Protein AF-A0A4S8WF15-F1 (afdb_monomer)

Sequence (220 aa):
MFQIIRAIWPGFLDIPNRLPESAGITSDELIAHFVFFCVQFPILLTPPYTLKYFFAFKTLIVPVVSVATVVVMVRKAGGVGDIWNQEYTTSGSARSWIILNNFSSQCGGWATMATNIPDFTRYMHSSRGVYWQALFLPVINLLMSMFGVISTSCAKVVYGEYIWSPLELAAQWDGPGGRCGAFFVGFCWVVAQIGTNLSASVISCSNDLISLFPKHINMR

Secondary structure (DSSP, 8-state):
-HHHHHHH-GGGGGPPP-S-GGGSS-HHHHHHHHHHHHHHHHHHTS-TTTHHHHHHHHHHHHHHHHHHHHHHHHHHHTSS-GGGGPPPS--THHHHHHHHHHHHHHHHHHHHHHHHHHHHHTT-S-TTHHHHHHHHHHHHHHHHHHHHHHHHHHHHHHHSS----HHHHHHT--HHHHHHHHHHHHHHHHHHHHHHHIIIIIHHHHHHHHHH-TTT----

Organism: Aureobasidium pullulans (NCBI:txid5580)

Foldseek 3Di:
DLLQCCLVPVCLVVDDFPDDVVVVDGPSRVVVVVVLCVVLVVVLVDDPVVCVVLVVVLVPLQVVLLVVLLVVLCVLLVHLACLVVDDDPDDDPVVVVVVVVVVVVVCVVCVLVVVCVVLVVVPDPDPVVVVVCVPVVVVVVVSSVSSQSSNQRSCCSRPVHRDNDSLVVLVPQDDPVSSVSSNSSVVSVSSVVSSCCSNRPSSSVLVVCCVVCVPPGDSD

Nearest PDB structures (foldseek):
  4ry2-assembly1_B  TM=2.096E-01  e=9.321E+00  Acetivibrio thermocellus ATCC 27405

InterPro domains:
  IPR001248 Purine-cytosine permease [PF02133] (4-220)
  IPR045225 Uracil/uridine/allantoin permease [PTHR30618] (2-220)

Solvent-accessible surface area (backbone atoms only — not comparable to full-atom values): 12320 Å² total; per-residue (Å²): 70,52,49,32,49,38,45,77,38,63,72,55,74,71,57,77,65,83,56,58,81,90,67,79,56,49,46,54,56,52,50,24,49,50,53,43,47,64,62,43,48,68,60,66,66,47,62,77,83,67,43,59,60,56,53,52,50,39,66,52,48,46,58,54,51,48,52,53,51,32,54,53,32,29,64,69,41,75,38,67,46,62,66,88,73,60,76,82,90,63,67,72,70,62,37,56,50,50,53,51,52,53,51,50,50,55,52,58,74,45,44,65,58,63,73,49,45,63,74,56,57,74,74,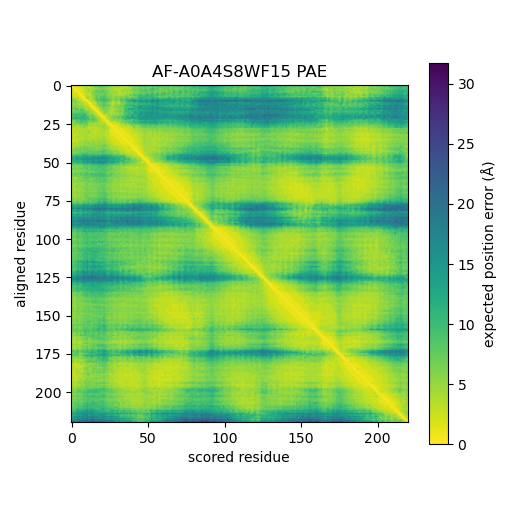51,95,52,81,70,57,57,60,54,49,69,57,48,51,59,53,52,51,50,54,54,50,51,43,49,54,41,34,19,29,8,30,29,69,66,70,73,43,81,48,80,49,71,68,61,54,34,68,71,36,72,61,77,68,23,31,53,50,18,26,54,53,27,48,43,50,42,50,46,48,51,52,47,46,45,65,68,47,47,54,52,51,44,54,52,45,33,73,74,37,62,92,83,39,67,93,107

pLDDT: mean 82.93, std 5.42, range [59.0, 92.38]

Radius of gyration: 20.45 Å; Cα contacts (8 Å, |Δi|>4): 162; chains: 1; bounding box: 52×49×52 Å

Mean predicted aligned error: 7.54 Å

Structure (mmCIF, N/CA/C/O backbone):
data_AF-A0A4S8WF15-F1
#
_entry.id   AF-A0A4S8WF15-F1
#
loop_
_atom_site.group_PDB
_atom_site.id
_atom_site.type_symbol
_atom_site.label_atom_id
_atom_site.label_alt_id
_atom_site.label_comp_id
_atom_site.label_asym_id
_atom_site.label_entity_id
_atom_site.label_seq_id
_atom_site.pdbx_PDB_ins_code
_atom_site.Cartn_x
_atom_site.Cartn_y
_atom_site.Cartn_z
_atom_site.occupancy
_atom_site.B_iso_or_equiv
_atom_site.auth_seq_id
_atom_site.auth_comp_id
_atom_site.auth_asym_id
_atom_site.auth_atom_id
_atom_site.pdbx_PDB_model_num
ATOM 1 N N . MET A 1 1 ? -6.416 -8.938 -4.936 1.00 78.50 1 MET A N 1
ATOM 2 C CA . MET A 1 1 ? -7.249 -9.838 -5.767 1.00 78.50 1 MET A CA 1
ATOM 3 C C . MET A 1 1 ? -8.313 -10.568 -4.964 1.00 78.50 1 MET A C 1
ATOM 5 O O . MET A 1 1 ? -9.404 -10.722 -5.484 1.00 78.50 1 MET A O 1
ATOM 9 N N . PHE A 1 2 ? -8.050 -10.951 -3.711 1.00 78.25 2 PHE A N 1
ATOM 10 C CA . PHE A 1 2 ? -9.001 -11.691 -2.873 1.00 78.25 2 PHE A CA 1
ATOM 11 C C . PHE A 1 2 ? -10.424 -11.098 -2.854 1.00 78.25 2 PHE A C 1
ATOM 13 O O . PHE A 1 2 ? -11.370 -11.759 -3.267 1.00 78.25 2 PHE A O 1
ATOM 20 N N . GLN A 1 3 ? -10.569 -9.811 -2.508 1.00 79.31 3 GLN A N 1
ATOM 21 C CA . GLN A 1 3 ? -11.886 -9.150 -2.476 1.00 79.31 3 GLN A CA 1
ATOM 22 C C . GLN A 1 3 ? -12.570 -9.065 -3.851 1.00 79.31 3 GLN A C 1
ATOM 24 O O . GLN A 1 3 ? -13.791 -9.113 -3.937 1.00 79.31 3 GLN A O 1
ATOM 29 N N . ILE A 1 4 ? -11.798 -8.992 -4.939 1.00 79.69 4 ILE A N 1
ATOM 30 C CA . ILE A 1 4 ? -12.333 -8.996 -6.310 1.00 79.69 4 ILE A CA 1
ATOM 31 C C . ILE A 1 4 ? -12.911 -10.372 -6.638 1.00 79.69 4 ILE A C 1
ATOM 33 O O . ILE A 1 4 ? -14.033 -10.473 -7.130 1.00 79.69 4 ILE A O 1
ATOM 37 N N . ILE A 1 5 ? -12.149 -11.426 -6.339 1.00 77.75 5 ILE A N 1
ATOM 38 C CA . ILE A 1 5 ? -12.542 -12.808 -6.610 1.00 77.75 5 ILE A CA 1
ATOM 39 C C . ILE A 1 5 ? -13.762 -13.169 -5.763 1.00 77.75 5 ILE A C 1
ATOM 41 O O . ILE A 1 5 ? -14.732 -13.668 -6.318 1.00 77.75 5 ILE A O 1
ATOM 45 N N . ARG A 1 6 ? -13.781 -12.807 -4.474 1.00 79.75 6 ARG A N 1
ATOM 46 C CA . ARG A 1 6 ? -14.961 -12.951 -3.606 1.00 79.75 6 ARG A CA 1
ATOM 47 C C . ARG A 1 6 ? -16.178 -12.198 -4.151 1.00 79.75 6 ARG A C 1
ATOM 49 O O . ARG A 1 6 ? -17.291 -12.719 -4.127 1.00 79.75 6 ARG A O 1
ATOM 56 N N . ALA A 1 7 ? -15.995 -10.962 -4.618 1.00 75.06 7 ALA A N 1
ATOM 57 C CA . ALA A 1 7 ? -17.105 -10.151 -5.112 1.00 75.06 7 ALA A CA 1
ATOM 58 C C . ALA A 1 7 ? -17.736 -10.742 -6.385 1.00 75.06 7 ALA A C 1
ATOM 60 O O . ALA A 1 7 ? -18.966 -10.738 -6.506 1.00 75.06 7 ALA A O 1
ATOM 61 N N . ILE A 1 8 ? -16.918 -11.280 -7.298 1.00 77.50 8 ILE A N 1
ATOM 62 C CA . ILE A 1 8 ? -17.369 -11.948 -8.529 1.00 77.50 8 ILE A CA 1
ATOM 63 C C . ILE A 1 8 ? -17.940 -13.338 -8.216 1.00 77.50 8 ILE A C 1
ATOM 65 O O . ILE A 1 8 ? -19.040 -13.663 -8.660 1.00 77.50 8 ILE A O 1
ATOM 69 N N . TRP A 1 9 ? -17.219 -14.135 -7.427 1.00 77.69 9 TRP A N 1
ATOM 70 C CA . TRP A 1 9 ? -17.528 -15.527 -7.114 1.00 77.69 9 TRP A CA 1
ATOM 71 C C . TRP A 1 9 ? -17.584 -15.745 -5.590 1.00 77.69 9 TRP A C 1
ATOM 73 O O . TRP A 1 9 ? -16.561 -16.010 -4.959 1.00 77.69 9 TRP A O 1
ATOM 83 N N . PRO A 1 10 ? -18.781 -15.684 -4.976 1.00 72.75 10 PRO A N 1
ATOM 84 C CA . PRO A 1 10 ? -18.935 -15.833 -3.526 1.00 72.75 10 PRO A CA 1
ATOM 85 C C . PRO A 1 10 ? -18.452 -17.187 -2.989 1.00 72.75 10 PRO A C 1
ATOM 87 O O . PRO A 1 10 ? -17.852 -17.233 -1.922 1.00 72.75 10 PRO A O 1
ATOM 90 N N . GLY A 1 11 ? -18.629 -18.263 -3.767 1.00 71.12 11 GLY A N 1
ATOM 91 C CA . GLY A 1 11 ? -18.156 -19.615 -3.431 1.00 71.12 11 GLY A CA 1
ATOM 92 C C . GLY A 1 11 ? -16.631 -19.777 -3.363 1.00 71.12 11 GLY A C 1
ATOM 93 O O . GLY A 1 11 ? -16.146 -20.854 -3.040 1.00 71.12 11 GLY A O 1
ATOM 94 N N . PHE A 1 12 ? -15.857 -18.723 -3.646 1.00 75.75 12 PHE A N 1
ATOM 95 C CA . PHE A 1 12 ? -14.418 -18.704 -3.381 1.00 75.75 12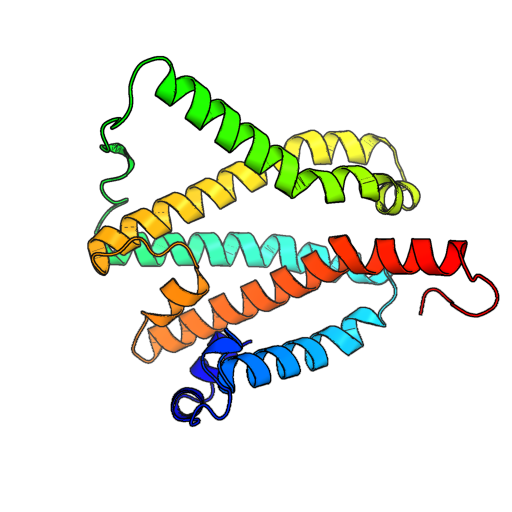 PHE A CA 1
ATOM 96 C C . PHE A 1 12 ? -14.095 -18.788 -1.880 1.00 75.75 12 PHE A C 1
ATOM 98 O O . PHE A 1 12 ? -13.037 -19.286 -1.516 1.00 75.75 12 PHE A O 1
ATOM 105 N N . LEU A 1 13 ? -15.020 -18.345 -1.021 1.00 73.38 13 LEU A N 1
ATOM 106 C CA . LEU A 1 13 ? -14.895 -18.451 0.436 1.00 73.38 13 LEU A CA 1
ATOM 107 C C . LEU A 1 13 ? -15.063 -19.886 0.954 1.00 73.38 13 LEU A C 1
ATOM 109 O O . LEU A 1 13 ? -14.616 -20.189 2.054 1.00 73.38 13 LEU A O 1
ATOM 113 N N . ASP A 1 14 ? -15.685 -20.766 0.168 1.00 77.56 14 ASP A N 1
ATOM 114 C CA . ASP A 1 14 ? -15.973 -22.147 0.568 1.00 77.56 14 ASP A CA 1
ATOM 115 C C . ASP A 1 14 ? -14.822 -23.112 0.225 1.00 77.56 14 ASP A C 1
ATOM 117 O O . ASP A 1 14 ? -14.950 -24.330 0.371 1.00 77.56 14 ASP A O 1
ATOM 121 N N . ILE A 1 15 ? -13.690 -22.596 -0.270 1.00 76.75 15 ILE A N 1
ATOM 122 C CA . ILE A 1 15 ? -12.534 -23.422 -0.622 1.00 76.75 15 ILE A CA 1
ATOM 123 C C . ILE A 1 15 ? -11.885 -23.937 0.673 1.00 76.75 15 ILE A C 1
ATOM 125 O O . ILE A 1 15 ? -11.393 -23.137 1.470 1.00 76.75 15 ILE A O 1
ATOM 129 N N . PRO A 1 16 ? -11.816 -25.265 0.893 1.00 78.12 16 PRO A N 1
ATOM 130 C CA . PRO A 1 16 ? -11.237 -25.808 2.112 1.00 78.12 16 PRO A CA 1
ATOM 131 C C . PRO A 1 16 ? -9.738 -25.516 2.154 1.00 78.12 16 PRO A C 1
ATOM 133 O O . PRO A 1 16 ? -9.007 -25.826 1.206 1.00 78.12 16 PRO A O 1
ATOM 136 N N . ASN A 1 17 ? -9.270 -24.953 3.268 1.00 82.00 17 ASN A N 1
ATOM 137 C CA . ASN A 1 17 ? -7.850 -24.704 3.459 1.00 82.00 17 ASN A CA 1
ATOM 138 C C . ASN A 1 17 ? -7.088 -26.038 3.539 1.00 82.00 17 ASN A C 1
ATOM 140 O O . ASN A 1 17 ? -7.365 -26.875 4.396 1.00 82.00 17 ASN A O 1
ATOM 144 N N . ARG A 1 18 ? -6.126 -26.240 2.634 1.00 81.88 18 ARG A N 1
ATOM 145 C CA . ARG A 1 18 ? -5.247 -27.420 2.591 1.00 81.88 18 ARG A CA 1
ATOM 146 C C . ARG A 1 18 ? -3.851 -27.151 3.152 1.00 81.88 18 ARG A C 1
ATOM 148 O O . ARG A 1 18 ? -3.020 -28.056 3.156 1.00 81.88 18 ARG A O 1
ATOM 155 N N . LEU A 1 19 ? -3.579 -25.919 3.579 1.00 80.88 19 LEU A N 1
ATOM 156 C CA . LEU A 1 19 ? -2.295 -25.518 4.144 1.00 80.88 19 LEU A CA 1
ATOM 157 C C . LEU A 1 19 ? -2.302 -25.673 5.672 1.00 80.88 19 LEU A C 1
ATOM 159 O O . LEU A 1 19 ? -3.342 -25.461 6.298 1.00 80.88 19 LEU A O 1
ATOM 163 N N . PRO A 1 20 ? -1.156 -26.027 6.281 1.00 80.25 20 PRO A N 1
ATOM 164 C CA . PRO A 1 20 ? -1.029 -26.055 7.733 1.00 80.25 20 PRO A CA 1
ATOM 165 C C . PRO A 1 20 ? -1.152 -24.639 8.310 1.00 80.25 20 PRO A C 1
ATOM 167 O O . PRO A 1 20 ? -0.691 -23.678 7.697 1.00 80.25 20 PRO A O 1
ATOM 170 N N . GLU A 1 21 ? -1.706 -24.505 9.518 1.00 76.56 21 GLU A N 1
ATOM 171 C CA . GLU A 1 21 ? -1.862 -23.202 10.192 1.00 76.56 21 GLU A CA 1
ATOM 172 C C . GLU A 1 21 ? -0.522 -22.472 10.402 1.00 76.56 21 GLU A C 1
ATOM 174 O O . GLU A 1 21 ? -0.470 -21.244 10.398 1.00 76.56 21 GLU A O 1
ATOM 179 N N . SER A 1 22 ? 0.590 -23.213 10.484 1.00 80.69 22 SER A N 1
ATOM 180 C CA . SER A 1 22 ? 1.945 -22.652 10.566 1.00 80.69 22 SER A CA 1
ATOM 181 C C . SER A 1 22 ? 2.385 -21.881 9.317 1.00 80.69 22 SER A C 1
ATOM 183 O O . SER A 1 22 ? 3.371 -21.150 9.380 1.00 80.69 22 SER A O 1
ATOM 185 N N . ALA A 1 23 ? 1.689 -22.034 8.186 1.00 75.00 23 ALA A N 1
ATOM 186 C CA . ALA A 1 23 ? 1.998 -21.320 6.951 1.00 75.00 23 ALA A CA 1
ATOM 187 C C . ALA A 1 23 ? 1.593 -19.837 7.003 1.00 75.00 23 ALA A C 1
ATOM 189 O O . ALA A 1 23 ? 2.092 -19.055 6.196 1.00 75.00 23 ALA A O 1
ATOM 190 N N . GLY A 1 24 ? 0.697 -19.445 7.921 1.00 77.38 24 GLY A N 1
ATOM 191 C CA . GLY A 1 24 ? 0.240 -18.056 8.069 1.00 77.38 24 GLY A CA 1
ATOM 192 C C . GLY A 1 24 ? -0.504 -17.490 6.851 1.00 77.38 24 GLY A C 1
ATOM 193 O O . GLY A 1 24 ? -0.670 -16.278 6.758 1.00 77.38 24 GLY A O 1
ATOM 194 N N . ILE A 1 25 ? -0.918 -18.350 5.917 1.00 81.00 25 ILE A N 1
ATOM 195 C CA . ILE A 1 25 ? -1.680 -18.009 4.715 1.00 81.00 25 ILE A CA 1
ATOM 196 C C . ILE A 1 25 ? -2.682 -19.124 4.431 1.00 81.00 25 ILE A C 1
ATOM 198 O O . ILE A 1 25 ? -2.367 -20.311 4.579 1.00 81.00 25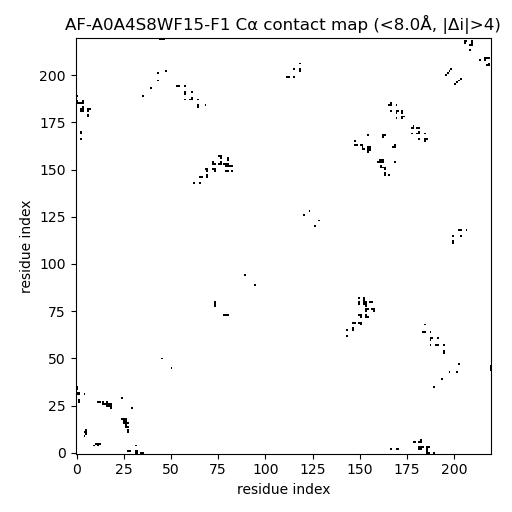 ILE A O 1
ATOM 202 N N . THR A 1 26 ? -3.887 -18.757 4.011 1.00 83.75 26 THR A N 1
ATOM 203 C CA . THR A 1 26 ? -4.906 -19.729 3.613 1.00 83.75 26 THR A CA 1
ATOM 204 C C . THR A 1 26 ? -4.823 -20.055 2.117 1.00 83.75 26 THR A C 1
ATOM 206 O O . THR A 1 26 ? -4.211 -19.352 1.310 1.00 83.75 26 THR A O 1
ATOM 209 N N . SER A 1 27 ? -5.393 -21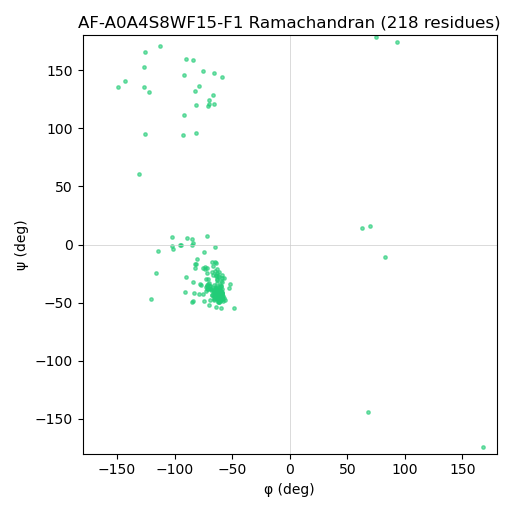.192 1.714 1.00 82.62 27 SER A N 1
ATOM 210 C CA . SER A 1 27 ? -5.288 -21.680 0.326 1.00 82.62 27 SER A CA 1
ATOM 211 C C . SER A 1 27 ? -5.953 -20.743 -0.694 1.00 82.62 27 SER A C 1
ATOM 213 O O . SER A 1 27 ? -5.439 -20.546 -1.793 1.00 82.62 27 SER A O 1
ATOM 215 N N . ASP A 1 28 ? -7.077 -20.142 -0.324 1.00 82.50 28 ASP A N 1
ATOM 216 C CA . ASP A 1 28 ? -7.799 -19.109 -1.071 1.00 82.50 28 ASP A CA 1
ATOM 217 C C . ASP A 1 28 ? -6.994 -17.801 -1.179 1.00 82.50 28 ASP A C 1
ATOM 219 O O . ASP A 1 28 ? -6.895 -17.219 -2.263 1.00 82.50 28 ASP A O 1
ATOM 223 N N . GLU A 1 29 ? -6.321 -17.367 -0.114 1.00 82.69 29 GLU A N 1
ATOM 224 C CA . GLU A 1 29 ? -5.397 -16.228 -0.169 1.00 82.69 29 GLU A CA 1
ATOM 225 C C . GLU A 1 29 ? -4.216 -16.486 -1.111 1.00 82.69 29 GLU A C 1
ATOM 227 O O . GLU A 1 29 ? -3.863 -15.612 -1.910 1.00 82.69 29 GLU A O 1
ATOM 232 N N . LEU A 1 30 ? -3.648 -17.696 -1.086 1.00 85.69 30 LEU A N 1
ATOM 233 C CA . LEU A 1 30 ? -2.556 -18.087 -1.978 1.00 85.69 30 LEU A CA 1
ATOM 234 C C . LEU A 1 30 ? -2.997 -18.088 -3.449 1.00 85.69 30 LEU A C 1
ATOM 236 O O . LEU A 1 30 ? -2.278 -17.579 -4.310 1.00 85.69 30 LEU A O 1
ATOM 240 N N . ILE A 1 31 ? -4.196 -18.596 -3.752 1.00 86.12 31 ILE A N 1
ATOM 241 C CA . ILE A 1 31 ? -4.766 -18.542 -5.107 1.00 86.12 31 ILE A CA 1
ATOM 242 C C . ILE A 1 31 ? -4.965 -17.087 -5.537 1.00 86.12 31 ILE A C 1
ATOM 244 O O . ILE A 1 31 ? -4.575 -16.703 -6.641 1.00 86.12 31 ILE A O 1
ATOM 248 N N . ALA A 1 32 ? -5.526 -16.246 -4.665 1.00 85.69 32 ALA A N 1
ATOM 249 C CA . ALA A 1 32 ? -5.697 -14.829 -4.955 1.00 85.69 32 ALA A CA 1
ATOM 250 C C . ALA A 1 32 ? -4.351 -14.121 -5.190 1.00 85.69 32 ALA A C 1
ATOM 252 O O . ALA A 1 32 ? -4.259 -13.248 -6.059 1.00 85.69 32 ALA A O 1
ATOM 253 N N . HIS A 1 33 ? -3.309 -14.500 -4.450 1.00 86.56 33 HIS A N 1
ATOM 254 C CA . HIS A 1 33 ? -1.951 -14.007 -4.643 1.00 86.56 33 HIS A CA 1
ATOM 255 C C . HIS A 1 33 ? -1.365 -14.456 -5.987 1.00 86.56 33 HIS A C 1
ATOM 257 O O . HIS A 1 33 ? -0.809 -13.640 -6.720 1.00 86.56 33 HIS A O 1
ATOM 263 N N . PHE A 1 34 ? -1.552 -15.720 -6.365 1.00 87.50 34 PHE A N 1
ATOM 264 C CA . PHE A 1 34 ? -1.112 -16.236 -7.659 1.00 87.50 34 PHE A CA 1
ATOM 265 C C . PHE A 1 34 ? -1.801 -15.515 -8.826 1.00 87.50 34 PHE A C 1
ATOM 267 O O . PHE A 1 34 ? -1.139 -15.060 -9.755 1.00 87.50 34 PHE A O 1
ATOM 274 N N . VAL A 1 35 ? -3.119 -15.304 -8.746 1.00 87.44 35 VAL A N 1
ATOM 275 C CA . VAL A 1 35 ? -3.868 -14.526 -9.750 1.00 87.44 35 VAL A CA 1
ATOM 276 C C . VAL A 1 35 ? -3.364 -13.083 -9.820 1.00 87.44 35 VAL A C 1
ATOM 278 O O . VAL A 1 35 ? -3.220 -12.528 -10.910 1.00 87.44 35 VAL A O 1
ATOM 281 N N . PHE A 1 36 ? -3.067 -12.467 -8.673 1.00 87.94 36 PHE A N 1
ATOM 282 C CA . PHE A 1 36 ? -2.460 -11.137 -8.631 1.00 87.94 36 PHE A CA 1
ATOM 283 C C . PHE A 1 36 ? -1.115 -11.115 -9.361 1.00 87.94 36 PHE A C 1
ATOM 285 O O . PHE A 1 36 ? -0.894 -10.232 -10.188 1.00 87.94 36 PHE A O 1
ATOM 292 N N . PHE A 1 37 ? -0.260 -12.107 -9.113 1.00 86.75 37 PHE A N 1
ATOM 293 C CA . PHE A 1 37 ? 1.028 -12.237 -9.782 1.00 86.75 37 PHE A CA 1
ATOM 294 C C . PHE A 1 37 ? 0.870 -12.408 -11.298 1.00 86.75 37 PHE A C 1
ATOM 296 O O . PHE A 1 37 ? 1.510 -11.686 -12.058 1.00 86.75 37 PHE A O 1
ATOM 303 N N . CYS A 1 38 ? -0.041 -13.273 -11.756 1.00 88.69 38 CYS A N 1
ATOM 304 C CA . CYS A 1 38 ? -0.325 -13.454 -13.181 1.00 88.69 38 CYS A CA 1
ATOM 305 C C . CYS A 1 38 ? -0.799 -12.164 -13.865 1.00 88.69 38 CYS A C 1
ATOM 307 O O . CYS A 1 38 ? -0.455 -11.930 -15.019 1.00 88.69 38 CYS A O 1
ATOM 309 N N . VAL A 1 39 ? -1.568 -11.317 -13.172 1.00 86.94 39 VAL A N 1
ATOM 310 C CA . VAL A 1 39 ? -2.010 -10.016 -13.704 1.00 86.94 39 VAL A CA 1
ATOM 311 C C . VAL A 1 39 ? -0.896 -8.968 -13.651 1.00 86.94 39 VAL A C 1
ATOM 313 O O . VAL A 1 39 ? -0.786 -8.139 -14.552 1.00 86.94 39 VAL A O 1
ATOM 316 N N . GLN A 1 40 ? -0.048 -9.002 -12.623 1.00 86.12 40 GLN A N 1
ATOM 317 C CA . GLN A 1 40 ? 1.095 -8.100 -12.503 1.00 86.12 40 GLN A CA 1
ATOM 318 C C . GLN A 1 40 ? 2.190 -8.421 -13.537 1.00 86.12 40 GLN A C 1
ATOM 320 O O . GLN A 1 40 ? 2.855 -7.508 -14.023 1.00 86.12 40 GLN A O 1
ATOM 325 N N . PHE A 1 41 ? 2.373 -9.694 -13.896 1.00 85.50 41 PHE A N 1
ATOM 326 C CA . PHE A 1 41 ? 3.478 -10.165 -14.735 1.00 85.50 41 PHE A CA 1
ATOM 327 C C . PHE A 1 41 ? 3.555 -9.511 -16.132 1.00 85.50 41 PHE A C 1
ATOM 329 O O . PHE A 1 41 ? 4.621 -9.023 -16.495 1.00 85.50 41 PHE A O 1
ATOM 336 N N . PRO A 1 42 ? 2.467 -9.367 -16.909 1.00 83.62 42 PRO A N 1
ATOM 337 C CA . PRO A 1 42 ? 2.516 -8.633 -18.177 1.00 83.62 42 PRO A CA 1
ATOM 338 C C . PRO A 1 42 ? 2.862 -7.146 -18.011 1.00 83.62 42 PRO A C 1
ATOM 340 O O . PRO A 1 42 ? 3.519 -6.551 -18.865 1.00 83.62 42 PRO A O 1
ATOM 343 N N . ILE A 1 43 ? 2.431 -6.536 -16.902 1.00 81.88 43 ILE A N 1
ATOM 344 C CA . ILE A 1 43 ? 2.693 -5.121 -16.605 1.00 81.88 43 ILE A CA 1
ATOM 345 C C . ILE A 1 43 ? 4.171 -4.923 -16.239 1.00 81.88 43 ILE A C 1
ATOM 347 O O . ILE A 1 43 ? 4.758 -3.917 -16.624 1.00 81.88 43 ILE A O 1
ATOM 351 N N . LEU A 1 44 ? 4.790 -5.899 -15.568 1.00 79.75 44 LEU A N 1
ATOM 352 C CA . LEU A 1 44 ? 6.228 -5.918 -15.273 1.00 79.75 44 LEU A CA 1
ATOM 353 C C . LEU A 1 44 ? 7.093 -5.875 -16.540 1.00 79.75 44 LEU A C 1
ATOM 355 O O . LEU A 1 44 ? 8.103 -5.183 -16.561 1.00 79.75 44 LEU A O 1
ATOM 359 N N . LEU A 1 45 ? 6.673 -6.564 -17.604 1.00 75.81 45 LEU A N 1
ATOM 360 C CA . LEU A 1 45 ? 7.389 -6.597 -18.887 1.00 75.81 45 LEU A CA 1
ATOM 361 C C . LEU A 1 45 ? 7.233 -5.299 -19.700 1.00 75.81 45 LEU A C 1
ATOM 363 O O . LEU A 1 45 ? 7.835 -5.138 -20.766 1.00 75.81 45 LEU A O 1
ATOM 367 N N . THR A 1 46 ? 6.393 -4.374 -19.234 1.00 75.94 46 THR A N 1
ATOM 368 C CA . THR A 1 46 ? 6.119 -3.123 -19.932 1.00 75.94 46 THR A CA 1
ATOM 369 C C . THR A 1 46 ? 7.214 -2.091 -19.627 1.00 75.94 46 THR A C 1
ATOM 371 O O . THR A 1 46 ? 7.532 -1.859 -18.461 1.00 75.94 46 THR A O 1
ATOM 374 N N . PRO A 1 47 ? 7.774 -1.410 -20.646 1.00 70.38 47 PRO A N 1
ATOM 375 C CA . PRO A 1 47 ? 8.844 -0.445 -20.431 1.00 70.38 47 PRO A CA 1
ATOM 376 C C . PRO A 1 47 ? 8.462 0.705 -19.479 1.00 70.38 47 PRO A C 1
ATOM 378 O O . PRO A 1 47 ? 7.356 1.239 -19.579 1.00 70.38 47 PRO A O 1
ATOM 381 N N . PRO A 1 48 ? 9.389 1.205 -18.639 1.00 68.44 48 PRO A N 1
ATOM 382 C CA . PRO A 1 48 ? 9.083 2.234 -17.643 1.00 68.44 48 PRO A CA 1
ATOM 383 C C . PRO A 1 48 ? 8.485 3.539 -18.196 1.00 68.44 48 PRO A C 1
ATOM 385 O O . PRO A 1 48 ? 7.713 4.213 -17.518 1.00 68.44 48 PRO A O 1
ATOM 388 N N . TYR A 1 49 ? 8.802 3.904 -19.443 1.00 68.50 49 TYR A N 1
ATOM 389 C CA . TYR A 1 49 ? 8.355 5.163 -20.050 1.00 68.50 49 TYR A CA 1
ATOM 390 C C . TYR A 1 49 ? 6.857 5.189 -20.407 1.00 68.50 49 TYR A C 1
ATOM 392 O O . TYR A 1 49 ? 6.261 6.269 -20.462 1.00 68.50 49 TYR A O 1
ATOM 400 N N . THR A 1 50 ? 6.217 4.036 -20.631 1.00 70.44 50 THR A N 1
ATOM 401 C CA . THR A 1 50 ? 4.760 3.958 -20.857 1.00 70.44 50 THR A CA 1
ATOM 402 C C . THR A 1 50 ? 3.972 3.952 -19.548 1.00 70.44 50 THR A C 1
ATOM 404 O O . THR A 1 50 ? 2.786 4.289 -19.547 1.00 70.44 50 THR A O 1
ATOM 407 N N . LEU A 1 51 ? 4.628 3.678 -18.415 1.00 75.69 51 LEU A N 1
ATOM 408 C CA . LEU A 1 51 ? 3.988 3.603 -17.099 1.00 75.69 51 LEU A CA 1
ATOM 409 C C . LEU A 1 51 ? 3.460 4.946 -16.591 1.00 75.69 51 LEU A C 1
ATOM 411 O O . LEU A 1 51 ? 2.633 4.964 -15.684 1.00 75.69 51 LEU A O 1
ATOM 415 N N . LYS A 1 52 ? 3.870 6.078 -17.178 1.00 76.38 52 LYS A N 1
ATOM 416 C CA . LYS A 1 52 ? 3.377 7.409 -16.782 1.00 76.38 52 LYS A CA 1
ATOM 417 C C . LYS A 1 52 ? 1.844 7.498 -16.778 1.00 76.38 52 LYS A C 1
ATOM 419 O O . LYS A 1 52 ? 1.271 8.115 -15.885 1.00 76.38 52 LYS A O 1
ATOM 424 N N . TYR A 1 53 ? 1.181 6.840 -17.733 1.00 80.25 53 TYR A N 1
ATOM 425 C CA . TYR A 1 53 ? -0.282 6.811 -17.812 1.00 80.25 53 TYR A CA 1
ATOM 426 C C . TYR A 1 53 ? -0.895 5.927 -16.725 1.00 80.25 53 TYR A C 1
ATOM 428 O O . TYR A 1 53 ? -1.917 6.288 -16.147 1.00 80.25 53 TYR A O 1
ATOM 436 N N . PHE A 1 54 ? -0.239 4.814 -16.393 1.00 84.50 54 PHE A N 1
ATOM 437 C CA . PHE A 1 54 ? -0.642 3.947 -15.290 1.00 84.50 54 PHE A CA 1
ATOM 438 C C . PHE A 1 54 ? -0.535 4.678 -13.944 1.00 84.50 54 PHE A C 1
ATOM 440 O O . PHE A 1 54 ? -1.467 4.644 -13.142 1.00 84.50 54 PHE A O 1
ATOM 447 N N . PHE A 1 55 ? 0.560 5.409 -13.715 1.00 81.75 55 PHE A N 1
ATOM 448 C CA . PHE A 1 55 ? 0.727 6.221 -12.511 1.00 81.75 55 PHE A CA 1
ATOM 449 C C . PHE A 1 55 ? -0.277 7.375 -12.443 1.00 81.75 55 PHE A C 1
ATOM 451 O O . PHE A 1 55 ? -0.837 7.614 -11.378 1.00 81.75 55 PHE A O 1
ATOM 458 N N . ALA A 1 56 ? -0.572 8.047 -13.561 1.00 84.62 56 ALA A N 1
ATOM 459 C CA . ALA A 1 56 ? -1.609 9.079 -13.601 1.00 84.62 56 ALA A CA 1
ATOM 460 C C . ALA A 1 56 ? -2.997 8.512 -13.254 1.00 84.62 56 ALA A C 1
ATOM 462 O O . ALA A 1 56 ? -3.715 9.086 -12.436 1.00 84.62 56 ALA A O 1
ATOM 463 N N . PHE A 1 57 ? -3.344 7.350 -13.817 1.00 86.75 57 PHE A N 1
ATOM 464 C CA . PHE A 1 57 ? -4.585 6.645 -13.500 1.00 86.75 57 PHE A CA 1
ATOM 465 C C . PHE A 1 57 ? -4.657 6.249 -12.018 1.00 86.75 57 PHE A C 1
ATOM 467 O O . PHE A 1 57 ? -5.661 6.519 -11.357 1.00 86.75 57 PHE A O 1
ATOM 474 N N . LYS A 1 58 ? -3.572 5.688 -11.465 1.00 86.56 58 LYS A N 1
ATOM 475 C CA . LYS A 1 58 ? -3.450 5.353 -10.037 1.00 86.56 58 LYS A CA 1
ATOM 476 C C . LYS A 1 58 ? -3.687 6.577 -9.146 1.00 86.56 58 LYS A C 1
ATOM 478 O O . LYS A 1 58 ? -4.452 6.496 -8.187 1.00 86.56 58 LYS A O 1
ATOM 483 N N . THR A 1 59 ? -3.045 7.702 -9.456 1.00 84.69 59 THR A N 1
ATOM 484 C CA . THR A 1 59 ? -3.147 8.938 -8.666 1.00 84.69 59 THR A CA 1
ATOM 485 C C . THR A 1 59 ? -4.563 9.514 -8.655 1.00 84.69 59 THR A C 1
ATOM 487 O O . THR A 1 59 ? -4.919 10.200 -7.705 1.00 84.69 59 THR A O 1
ATOM 490 N N . LEU A 1 60 ? -5.390 9.214 -9.660 1.00 87.81 60 LEU A N 1
ATOM 491 C CA . LEU A 1 60 ? -6.798 9.607 -9.673 1.00 87.81 60 LEU A CA 1
ATOM 492 C C . LEU A 1 60 ? -7.686 8.603 -8.925 1.00 87.81 60 LEU A C 1
ATOM 494 O O . LEU A 1 60 ? -8.492 8.998 -8.085 1.00 87.81 60 LEU A O 1
ATOM 498 N N . ILE A 1 61 ? -7.551 7.307 -9.219 1.00 89.69 61 ILE A N 1
ATOM 499 C CA . ILE A 1 61 ? -8.475 6.290 -8.700 1.00 89.69 61 ILE A CA 1
ATOM 500 C C . ILE A 1 61 ? -8.325 6.082 -7.191 1.00 89.69 61 ILE A C 1
ATOM 502 O O . ILE A 1 61 ? -9.330 5.937 -6.499 1.00 89.69 61 ILE A O 1
ATOM 506 N N . VAL A 1 62 ? -7.092 6.127 -6.668 1.00 88.06 62 VAL A N 1
ATOM 507 C CA . VAL A 1 62 ? -6.824 5.854 -5.249 1.00 88.06 62 VAL A CA 1
ATOM 508 C C . VAL A 1 62 ? -7.493 6.885 -4.341 1.00 88.06 62 VAL A C 1
ATOM 510 O O . VAL A 1 62 ? -8.288 6.477 -3.497 1.00 88.06 62 VAL A O 1
ATOM 513 N N . PRO A 1 63 ? -7.290 8.205 -4.518 1.00 88.06 63 PRO A N 1
ATOM 514 C CA . PRO A 1 63 ? -7.984 9.193 -3.701 1.00 88.06 63 PRO A CA 1
ATOM 515 C C . PRO A 1 63 ? -9.505 9.131 -3.843 1.00 88.06 63 PRO A C 1
ATOM 517 O O . PRO A 1 63 ? -10.202 9.253 -2.840 1.00 88.06 63 PRO A O 1
ATOM 520 N N . VAL A 1 64 ? -10.030 8.904 -5.053 1.00 90.44 64 VAL A N 1
ATOM 521 C CA . VAL A 1 64 ? -11.482 8.832 -5.291 1.00 90.44 64 VAL A CA 1
ATOM 522 C C . VAL A 1 64 ? -12.110 7.675 -4.514 1.00 90.44 64 VAL A C 1
ATOM 524 O O . VAL A 1 64 ? -13.116 7.869 -3.831 1.00 90.44 64 VAL A O 1
ATOM 527 N N . VAL A 1 65 ? -11.506 6.487 -4.561 1.00 88.88 65 VAL A N 1
ATOM 528 C CA . VAL A 1 65 ? -12.013 5.312 -3.838 1.00 88.88 65 VAL A CA 1
ATOM 529 C C . VAL A 1 65 ? -11.796 5.441 -2.329 1.00 88.88 65 VAL A C 1
ATOM 531 O O . VAL A 1 65 ? -12.675 5.049 -1.560 1.00 88.88 65 VAL A O 1
ATOM 534 N N . SER A 1 66 ? -10.693 6.049 -1.885 1.00 87.88 66 SER A N 1
ATOM 535 C CA . SER A 1 66 ? -10.478 6.373 -0.468 1.00 87.88 66 SER A CA 1
ATOM 536 C C . SER A 1 66 ? -11.562 7.312 0.067 1.00 87.88 66 SER A C 1
ATOM 538 O O . SER A 1 66 ? -12.163 7.030 1.101 1.00 87.88 66 SER A O 1
ATOM 540 N N . VAL A 1 67 ? -11.878 8.390 -0.659 1.00 90.69 67 VAL A N 1
ATOM 541 C CA . VAL A 1 67 ? -12.950 9.326 -0.282 1.00 90.69 67 VAL A CA 1
ATOM 542 C C . VAL A 1 67 ? -14.307 8.627 -0.289 1.00 90.69 67 VAL A C 1
ATOM 544 O O . VAL A 1 67 ? -15.071 8.776 0.661 1.00 90.69 67 VAL A O 1
ATOM 547 N N . ALA A 1 68 ? -14.604 7.823 -1.313 1.00 89.25 68 ALA A N 1
ATOM 548 C CA . ALA A 1 68 ? -15.852 7.066 -1.376 1.00 89.25 68 ALA A CA 1
ATOM 549 C C . ALA A 1 68 ? -16.005 6.113 -0.177 1.00 89.25 68 ALA A C 1
ATOM 551 O O . ALA A 1 68 ? -17.075 6.054 0.428 1.00 89.25 68 ALA A O 1
ATOM 552 N N . THR A 1 69 ? -14.926 5.429 0.212 1.00 87.12 69 THR A N 1
ATOM 553 C CA . THR A 1 69 ? -14.897 4.535 1.379 1.00 87.12 69 THR A CA 1
ATOM 554 C C . THR A 1 69 ? -15.193 5.302 2.666 1.00 87.12 69 THR A C 1
ATOM 556 O O . THR A 1 69 ? -16.071 4.897 3.427 1.00 87.12 69 THR A O 1
ATOM 559 N N . VAL A 1 70 ? -14.548 6.455 2.873 1.00 88.00 70 VAL A N 1
ATOM 560 C CA . VAL A 1 70 ? -14.809 7.328 4.030 1.00 88.00 70 VAL A CA 1
ATOM 561 C C . VAL A 1 70 ? -16.268 7.776 4.059 1.00 88.00 70 VAL A C 1
ATOM 563 O O . VAL A 1 70 ? -16.918 7.671 5.095 1.00 88.00 70 VAL A O 1
ATOM 566 N N . VAL A 1 71 ? -16.817 8.237 2.932 1.00 88.19 71 VAL A N 1
ATOM 567 C CA . VAL A 1 71 ? -18.210 8.709 2.857 1.00 88.19 71 VAL A CA 1
ATOM 568 C C . VAL A 1 71 ? -19.192 7.595 3.223 1.00 88.19 71 VAL A C 1
ATOM 570 O O . VAL A 1 71 ? -20.120 7.832 3.997 1.00 88.19 71 VAL A O 1
ATOM 573 N N . VAL A 1 72 ? -18.986 6.378 2.711 1.00 87.25 72 VAL A N 1
ATOM 574 C CA . VAL A 1 72 ? -19.822 5.213 3.044 1.00 87.25 72 VAL A CA 1
ATOM 575 C C . VAL A 1 72 ? -19.740 4.886 4.533 1.00 87.25 72 VAL A C 1
ATOM 577 O O . VAL A 1 72 ? -20.768 4.645 5.166 1.00 87.25 72 VAL A O 1
ATOM 580 N N . MET A 1 73 ? -18.539 4.915 5.107 1.00 85.94 73 MET A N 1
ATOM 581 C CA . MET A 1 73 ? -18.330 4.615 6.521 1.00 85.94 73 MET A CA 1
ATOM 582 C C . MET A 1 73 ? -18.938 5.664 7.446 1.00 85.94 73 MET A C 1
ATOM 584 O O . MET A 1 73 ? -19.629 5.297 8.391 1.00 85.94 73 MET A O 1
ATOM 588 N N . VAL A 1 74 ? -18.769 6.949 7.137 1.00 87.12 74 VAL A N 1
ATOM 589 C CA . VAL A 1 74 ? -19.380 8.053 7.891 1.00 87.12 74 VAL A CA 1
ATOM 590 C C . VAL A 1 74 ? -20.905 7.969 7.830 1.00 87.12 74 VAL A C 1
ATOM 592 O O . VAL A 1 74 ? -21.581 8.152 8.841 1.00 87.12 74 VAL A O 1
ATOM 595 N N . ARG A 1 75 ? -21.471 7.631 6.662 1.00 86.94 75 ARG A N 1
ATOM 596 C CA . ARG A 1 75 ? -22.918 7.408 6.517 1.00 86.94 75 ARG A CA 1
ATOM 597 C C . ARG A 1 75 ? -23.414 6.230 7.353 1.00 86.94 75 ARG A C 1
ATOM 599 O O . ARG A 1 75 ? -24.477 6.343 7.951 1.00 86.94 75 ARG A O 1
ATOM 606 N N . LYS A 1 76 ? -22.667 5.122 7.401 1.00 84.06 76 LYS A N 1
ATOM 607 C CA . LYS A 1 76 ? -23.010 3.944 8.216 1.00 84.06 76 LYS A CA 1
ATOM 608 C C . LYS A 1 76 ? -22.873 4.208 9.718 1.00 84.06 76 LYS A C 1
ATOM 610 O O . LYS A 1 76 ? -23.694 3.716 10.480 1.00 84.06 76 LYS A O 1
ATOM 615 N N . ALA A 1 77 ? -21.870 4.981 10.130 1.00 82.88 77 ALA A N 1
ATOM 616 C CA . ALA A 1 77 ? -21.619 5.321 11.530 1.00 82.88 77 ALA A CA 1
ATOM 617 C C . ALA A 1 77 ? -22.514 6.458 12.057 1.00 82.88 77 ALA A C 1
ATOM 619 O O . ALA A 1 77 ? -22.539 6.703 13.259 1.00 82.88 77 ALA A O 1
ATOM 620 N N . GLY A 1 78 ? -23.219 7.181 11.178 1.00 82.75 78 GLY A N 1
ATOM 621 C CA . GLY A 1 78 ? -24.009 8.358 11.557 1.00 82.75 78 GLY A CA 1
ATOM 622 C C . GLY A 1 78 ? -23.160 9.568 11.975 1.00 82.75 78 GLY A C 1
ATOM 623 O O . GLY A 1 78 ? -23.682 10.497 12.584 1.00 82.75 78 GLY A O 1
ATOM 624 N N . GLY A 1 79 ? -21.861 9.572 11.658 1.00 81.25 79 GLY A N 1
ATOM 625 C CA . GLY A 1 79 ? -20.906 10.591 12.089 1.00 81.25 79 GLY A CA 1
ATOM 626 C C . GLY A 1 79 ? -19.455 10.183 11.824 1.00 81.25 79 GLY A C 1
ATOM 627 O O . GLY A 1 79 ? -19.188 9.153 11.212 1.00 81.25 79 GLY A O 1
ATOM 628 N N . VAL A 1 80 ? -18.504 10.999 12.285 1.00 76.31 80 VAL A N 1
ATOM 629 C CA . VAL A 1 80 ? -17.052 10.775 12.089 1.00 76.31 80 VAL A CA 1
ATOM 630 C C . VAL A 1 80 ? -16.457 9.822 13.148 1.00 76.31 80 VAL A C 1
ATOM 632 O O . VAL A 1 80 ? -15.264 9.526 13.125 1.00 76.31 80 VAL A O 1
ATOM 635 N N . GLY A 1 81 ? -17.297 9.322 14.061 1.00 72.25 81 GLY A N 1
ATOM 636 C CA . GLY A 1 81 ? -16.909 8.516 15.216 1.00 72.25 81 GLY A CA 1
ATOM 637 C C . GLY A 1 81 ? -16.261 9.324 16.346 1.00 72.25 81 GLY A C 1
ATOM 638 O O . GLY A 1 81 ? -16.066 10.535 16.239 1.00 72.25 81 GLY A O 1
ATOM 639 N N . ASP A 1 82 ? -15.916 8.633 17.433 1.00 73.56 82 ASP A N 1
ATOM 640 C CA . ASP A 1 82 ? -15.432 9.255 18.676 1.00 73.56 82 ASP A CA 1
ATOM 641 C C . ASP A 1 82 ? -13.928 9.557 18.688 1.00 73.56 82 ASP A C 1
ATOM 643 O O . ASP A 1 82 ? -13.397 10.006 19.702 1.00 73.56 82 ASP A O 1
ATOM 647 N N . ILE A 1 83 ? -13.215 9.330 17.579 1.00 75.31 83 ILE A N 1
ATOM 648 C CA . ILE A 1 83 ? -11.751 9.475 17.527 1.00 75.31 83 ILE A CA 1
ATOM 649 C C . ILE A 1 83 ? -11.261 10.877 17.893 1.00 75.31 83 ILE A C 1
ATOM 651 O O . ILE A 1 83 ? -10.208 11.024 18.505 1.00 75.31 83 ILE A O 1
ATOM 655 N N . TRP A 1 84 ? -12.048 11.906 17.581 1.00 76.12 84 TRP A N 1
ATOM 656 C CA . TRP A 1 84 ? -11.724 13.297 17.908 1.00 76.12 84 TRP A CA 1
ATOM 657 C C . TRP A 1 84 ? -11.884 13.620 19.396 1.00 76.12 84 TRP A C 1
ATOM 659 O O . TRP A 1 84 ? -11.273 14.568 19.878 1.00 76.12 84 TRP A O 1
ATOM 669 N N . ASN A 1 85 ? -12.672 12.818 20.114 1.00 78.69 85 ASN A N 1
ATOM 670 C CA . ASN A 1 85 ? -12.940 12.967 21.541 1.00 78.69 85 ASN A CA 1
ATOM 671 C C . ASN A 1 85 ? -12.134 11.971 22.393 1.00 78.69 85 ASN A C 1
ATOM 673 O O . ASN A 1 85 ? -12.364 11.875 23.596 1.00 78.69 85 ASN A O 1
ATOM 677 N N . GLN A 1 86 ? -11.214 11.200 21.798 1.00 77.50 86 GLN A N 1
ATOM 678 C CA . GLN A 1 86 ? -10.411 10.242 22.555 1.00 77.50 86 GLN A CA 1
ATOM 679 C C . GLN A 1 86 ? -9.408 10.950 23.467 1.00 77.50 86 GLN A C 1
ATOM 681 O O . GLN A 1 86 ? -8.560 11.724 23.019 1.00 77.50 86 GLN A O 1
ATOM 686 N N . GLU A 1 87 ? -9.473 10.623 24.755 1.00 78.19 87 GLU A N 1
ATOM 687 C CA . GLU A 1 87 ? -8.515 11.105 25.740 1.00 78.19 87 GLU A CA 1
ATOM 688 C C . GLU A 1 87 ? -7.170 10.380 25.631 1.00 78.19 87 GLU A C 1
ATOM 690 O O . GLU A 1 87 ? -7.073 9.201 25.274 1.00 78.19 87 GLU A O 1
ATOM 695 N N . TYR A 1 88 ? -6.104 11.102 25.968 1.00 75.88 88 TYR A N 1
ATOM 696 C CA . TYR A 1 88 ? -4.758 10.550 25.993 1.00 75.88 88 TYR A CA 1
ATOM 697 C C . TYR A 1 88 ? -4.611 9.557 27.147 1.00 75.88 88 TYR A C 1
ATOM 699 O O . TYR A 1 88 ? -4.716 9.926 28.313 1.00 75.88 88 TYR A O 1
ATOM 707 N N . THR A 1 89 ? -4.272 8.311 26.830 1.00 77.81 89 THR A N 1
ATOM 708 C CA . THR A 1 89 ? -4.058 7.253 27.830 1.00 77.81 89 THR A CA 1
ATOM 709 C C . THR A 1 89 ? -2.670 7.291 28.476 1.00 77.81 89 THR A C 1
ATOM 711 O O . THR A 1 89 ? -2.466 6.693 29.528 1.00 77.81 89 THR A O 1
ATOM 714 N N . THR A 1 90 ? -1.702 7.994 27.875 1.00 80.88 90 THR A N 1
ATOM 715 C CA . THR A 1 90 ? -0.302 8.031 28.336 1.00 80.88 90 THR A CA 1
ATOM 716 C C . THR A 1 90 ? 0.199 9.459 28.545 1.00 80.88 90 THR A C 1
ATOM 718 O O . THR A 1 90 ? 0.020 10.314 27.673 1.00 80.88 90 THR A O 1
ATOM 721 N N . SER A 1 91 ? 0.903 9.706 29.654 1.00 84.50 91 SER A N 1
ATOM 722 C CA . SER A 1 91 ? 1.473 11.010 30.019 1.00 84.50 91 SER A CA 1
ATOM 723 C C . SER A 1 91 ? 2.986 10.938 30.301 1.00 84.50 91 SER A C 1
ATOM 725 O O . SER A 1 91 ? 3.570 9.860 30.432 1.00 84.50 91 SER A O 1
ATOM 727 N N . GLY A 1 92 ? 3.650 12.100 30.342 1.00 87.06 92 GLY A N 1
ATOM 728 C CA . GLY A 1 92 ? 5.076 12.218 30.678 1.00 87.06 92 GLY A CA 1
ATOM 729 C C . GLY A 1 92 ? 6.035 11.618 29.639 1.00 87.06 92 GLY A C 1
ATOM 730 O O . GLY A 1 92 ? 5.798 11.693 28.435 1.00 87.06 92 GLY A O 1
ATOM 731 N N . SER A 1 93 ? 7.135 11.024 30.115 1.00 88.75 93 SER A N 1
ATOM 732 C CA . SER A 1 93 ? 8.212 10.466 29.273 1.00 88.75 93 SER A CA 1
ATOM 733 C C . SER A 1 93 ? 7.730 9.353 28.331 1.00 88.75 93 SER A C 1
ATOM 735 O O . SER A 1 93 ? 8.150 9.288 27.175 1.00 88.75 93 SER A O 1
ATOM 737 N N . ALA A 1 94 ? 6.776 8.530 28.780 1.00 86.81 94 ALA A N 1
ATOM 738 C CA . ALA A 1 94 ? 6.199 7.461 27.966 1.00 86.81 94 ALA A CA 1
ATOM 739 C C . ALA A 1 94 ? 5.539 8.003 26.686 1.00 86.81 94 ALA A C 1
ATOM 741 O O . ALA A 1 94 ? 5.724 7.437 25.610 1.00 86.81 94 ALA A O 1
ATOM 742 N N . ARG A 1 95 ? 4.845 9.147 26.771 1.00 86.38 95 ARG A N 1
ATOM 743 C CA . ARG A 1 95 ? 4.252 9.813 25.603 1.00 86.38 95 ARG A CA 1
ATOM 744 C C . ARG A 1 95 ? 5.324 10.265 24.614 1.00 86.38 95 ARG A C 1
ATOM 746 O O . ARG A 1 95 ? 5.183 10.026 23.418 1.00 86.38 95 ARG A O 1
ATOM 753 N N . SER A 1 96 ? 6.392 10.895 25.099 1.00 88.56 96 SER A N 1
ATOM 754 C CA . SER A 1 96 ? 7.504 11.336 24.249 1.00 88.56 96 SER A CA 1
ATOM 755 C C . SER A 1 96 ? 8.164 10.159 23.535 1.00 88.56 96 SER A C 1
ATOM 757 O O . SER A 1 96 ? 8.482 10.259 22.352 1.00 88.56 96 SER A O 1
ATOM 759 N N . TRP A 1 97 ? 8.309 9.023 24.222 1.00 91.38 97 TRP A N 1
ATOM 760 C CA . TRP A 1 97 ? 8.894 7.826 23.629 1.00 91.38 97 TRP A CA 1
ATOM 761 C C . TRP A 1 97 ? 7.986 7.170 22.589 1.00 91.38 97 TRP A C 1
ATOM 763 O O . TRP A 1 97 ? 8.463 6.776 21.529 1.00 91.38 97 TRP A O 1
ATOM 773 N N . ILE A 1 98 ? 6.671 7.150 22.820 1.00 90.06 98 ILE A N 1
ATOM 774 C CA . ILE A 1 98 ? 5.695 6.706 21.815 1.00 90.06 98 ILE A CA 1
ATOM 775 C C . ILE A 1 98 ? 5.741 7.614 20.581 1.00 90.06 98 ILE A C 1
ATOM 777 O O . ILE A 1 98 ? 5.743 7.108 19.461 1.00 90.06 98 ILE A O 1
ATOM 781 N N . ILE A 1 99 ? 5.813 8.938 20.754 1.00 89.06 99 ILE A N 1
ATOM 782 C CA . ILE A 1 99 ? 5.917 9.882 19.629 1.00 89.06 99 ILE A CA 1
ATOM 783 C C . ILE A 1 99 ? 7.191 9.616 18.821 1.00 89.06 99 ILE A C 1
ATOM 785 O O . ILE A 1 99 ? 7.120 9.506 17.598 1.00 89.06 99 ILE A O 1
ATOM 789 N N . LEU A 1 100 ? 8.335 9.463 19.493 1.00 92.38 100 LEU A N 1
ATOM 790 C CA . LEU A 1 100 ? 9.605 9.160 18.834 1.00 92.38 100 LEU A CA 1
ATOM 791 C C . LEU A 1 100 ? 9.562 7.812 18.112 1.00 92.38 100 LEU A C 1
ATOM 793 O O . LEU A 1 100 ? 9.957 7.739 16.955 1.00 92.38 100 LEU A O 1
ATOM 797 N N . ASN A 1 101 ? 9.002 6.775 18.737 1.00 91.62 101 ASN A N 1
ATOM 798 C CA . ASN A 1 101 ? 8.857 5.461 18.117 1.00 91.62 101 ASN A CA 1
ATOM 799 C C . ASN A 1 101 ? 7.967 5.503 16.862 1.00 91.62 101 ASN A C 1
ATOM 801 O O . ASN A 1 101 ? 8.317 4.921 15.838 1.00 91.62 101 ASN A O 1
ATOM 805 N N . ASN A 1 102 ? 6.846 6.231 16.907 1.00 89.81 102 ASN A N 1
ATOM 806 C CA . ASN A 1 102 ? 5.985 6.420 15.736 1.00 89.81 102 ASN A CA 1
ATOM 807 C C . ASN A 1 102 ? 6.708 7.201 14.631 1.00 89.81 102 ASN A C 1
ATOM 809 O O . ASN A 1 102 ? 6.643 6.816 13.468 1.00 89.81 102 ASN A O 1
ATOM 813 N N . PHE A 1 103 ? 7.445 8.258 14.980 1.00 89.19 103 PHE A N 1
ATOM 814 C CA . PHE A 1 103 ? 8.234 9.014 14.009 1.00 89.19 103 PHE A CA 1
ATOM 815 C C . PHE A 1 103 ? 9.302 8.136 13.343 1.00 89.19 103 PHE A C 1
ATOM 817 O O . PHE A 1 103 ? 9.391 8.093 12.117 1.00 89.19 103 PHE A O 1
ATOM 824 N N . SER A 1 104 ? 10.055 7.366 14.134 1.00 91.38 104 SER A N 1
ATOM 825 C CA . SER A 1 104 ? 11.046 6.411 13.634 1.00 91.38 104 SER A CA 1
ATOM 826 C C . SER A 1 104 ? 10.422 5.326 12.757 1.00 91.38 104 SER A C 1
ATOM 828 O O . SER A 1 104 ? 10.999 4.992 11.725 1.00 91.38 104 SER A O 1
ATOM 830 N N . SER A 1 105 ? 9.240 4.812 13.109 1.00 89.81 105 SER A N 1
ATOM 831 C CA . SER A 1 105 ? 8.509 3.832 12.296 1.00 89.81 105 SER A CA 1
ATOM 832 C C . SER A 1 105 ? 8.124 4.406 10.929 1.00 89.81 105 SER A C 1
ATOM 834 O O . SER A 1 105 ? 8.392 3.780 9.901 1.00 89.81 105 SER A O 1
ATOM 836 N N . GLN A 1 106 ? 7.604 5.638 10.896 1.00 87.50 106 GLN A N 1
ATOM 837 C CA . GLN A 1 106 ? 7.278 6.315 9.641 1.00 87.50 106 GLN A CA 1
ATOM 838 C C . GLN A 1 106 ? 8.535 6.580 8.803 1.00 87.50 106 GLN A C 1
ATOM 840 O O . GLN A 1 106 ? 8.545 6.278 7.614 1.00 87.50 106 GLN A O 1
ATOM 845 N N . CYS A 1 107 ? 9.621 7.084 9.396 1.00 87.38 107 CYS A N 1
ATOM 846 C CA . CYS A 1 107 ? 10.884 7.281 8.678 1.00 87.38 107 CYS A CA 1
ATOM 847 C C . CYS A 1 107 ? 11.453 5.963 8.131 1.00 87.38 107 CYS A C 1
ATOM 849 O O . CYS A 1 107 ? 11.899 5.922 6.986 1.00 87.38 107 CYS A O 1
ATOM 851 N N . GLY A 1 108 ? 11.398 4.886 8.919 1.00 87.12 108 GLY A N 1
ATOM 852 C CA . GLY A 1 108 ? 11.856 3.557 8.519 1.00 87.12 108 GLY A CA 1
ATOM 853 C C . GLY A 1 108 ? 11.083 3.006 7.321 1.00 87.12 108 GLY A C 1
ATOM 854 O O . GLY A 1 108 ? 11.698 2.516 6.377 1.00 87.12 108 GLY A O 1
ATOM 855 N N . GLY A 1 109 ? 9.756 3.168 7.302 1.00 84.06 109 GLY A N 1
ATOM 856 C CA . GLY A 1 109 ? 8.913 2.716 6.189 1.00 84.06 109 GLY A CA 1
ATOM 857 C C . GLY A 1 109 ? 9.228 3.386 4.845 1.00 84.06 109 GLY A C 1
ATOM 858 O O 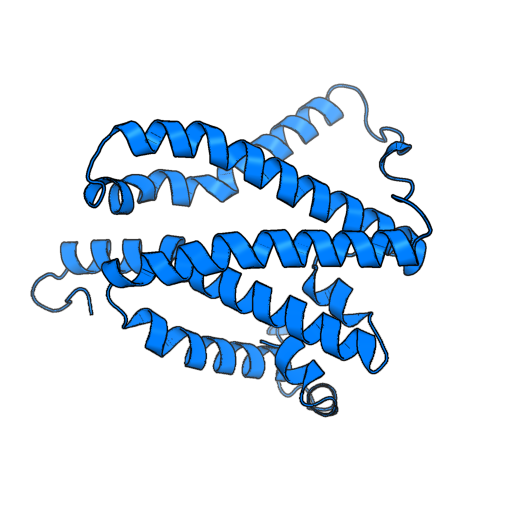. GLY A 1 109 ? 9.041 2.774 3.795 1.00 84.06 109 GLY A O 1
ATOM 859 N N . TRP A 1 110 ? 9.750 4.617 4.859 1.00 84.06 110 TRP A N 1
ATOM 860 C CA . TRP A 1 110 ? 10.119 5.362 3.647 1.00 84.06 110 TRP A CA 1
ATOM 861 C C . TRP A 1 110 ? 11.623 5.350 3.340 1.00 84.06 110 TRP A C 1
ATOM 863 O O . TRP A 1 110 ? 12.028 5.842 2.286 1.00 84.06 110 TRP A O 1
ATOM 873 N N . ALA A 1 111 ? 12.455 4.765 4.206 1.00 85.44 111 ALA A N 1
ATOM 874 C CA . ALA A 1 111 ? 13.910 4.764 4.051 1.00 85.44 111 ALA A CA 1
ATOM 875 C C . ALA A 1 111 ? 14.360 4.103 2.736 1.00 85.44 111 ALA A C 1
ATOM 877 O O . ALA A 1 111 ? 15.187 4.661 2.018 1.00 85.44 111 ALA A O 1
ATOM 878 N N . THR A 1 112 ? 13.759 2.969 2.365 1.00 81.94 112 THR A N 1
ATOM 879 C CA . THR A 1 112 ? 14.068 2.267 1.106 1.00 81.94 112 THR A CA 1
ATOM 880 C C . THR A 1 112 ? 13.752 3.116 -0.130 1.00 81.94 112 THR A C 1
ATOM 882 O O . THR A 1 112 ? 14.517 3.133 -1.093 1.00 81.94 112 THR A O 1
ATOM 885 N N . MET A 1 113 ? 12.651 3.872 -0.090 1.00 81.31 113 MET A N 1
ATOM 886 C CA . MET A 1 113 ? 12.267 4.781 -1.177 1.00 81.31 113 MET A CA 1
ATOM 887 C C . MET A 1 113 ? 13.193 6.006 -1.252 1.00 81.31 113 MET A C 1
ATOM 889 O O . MET A 1 113 ? 13.426 6.568 -2.318 1.00 81.31 113 MET A O 1
ATOM 893 N N . ALA A 1 114 ? 13.757 6.432 -0.120 1.00 83.00 114 ALA A N 1
ATOM 894 C CA . ALA A 1 114 ? 14.743 7.505 -0.110 1.00 83.00 114 ALA A CA 1
ATOM 895 C C . ALA A 1 114 ? 16.055 7.069 -0.785 1.00 83.00 114 ALA A C 1
ATOM 897 O O . ALA A 1 114 ? 16.650 7.849 -1.526 1.00 83.00 114 ALA A O 1
ATOM 898 N N . THR A 1 115 ? 16.484 5.817 -0.580 1.00 84.19 115 THR A N 1
ATOM 899 C CA . THR A 1 115 ? 17.719 5.292 -1.184 1.00 84.19 115 THR A CA 1
ATOM 900 C C . THR A 1 115 ? 17.599 5.027 -2.681 1.00 84.19 115 THR A C 1
ATOM 902 O O . THR A 1 115 ? 18.591 5.161 -3.392 1.00 84.19 115 THR A O 1
ATOM 905 N N . ASN A 1 116 ? 16.402 4.698 -3.176 1.00 82.06 116 ASN A N 1
ATOM 906 C CA . ASN A 1 116 ? 16.176 4.410 -4.594 1.00 82.06 116 ASN A CA 1
ATOM 907 C C . ASN A 1 116 ? 15.672 5.612 -5.416 1.00 82.06 116 ASN A C 1
ATOM 909 O O . ASN A 1 116 ? 15.520 5.510 -6.633 1.00 82.06 116 ASN A O 1
ATOM 913 N N . ILE A 1 117 ? 15.472 6.782 -4.794 1.00 81.00 117 ILE A N 1
ATOM 914 C CA . ILE A 1 117 ? 15.066 8.003 -5.503 1.00 81.00 117 ILE A CA 1
ATOM 915 C C . ILE A 1 117 ? 15.959 8.343 -6.722 1.00 81.00 117 ILE A C 1
ATOM 917 O O . ILE A 1 117 ? 15.408 8.821 -7.722 1.00 81.00 117 ILE A O 1
ATOM 921 N N . PRO A 1 118 ? 17.292 8.079 -6.730 1.00 81.25 118 PRO A N 1
ATOM 922 C CA . PRO A 1 118 ? 18.141 8.362 -7.888 1.00 81.25 118 PRO A CA 1
ATOM 923 C C . PRO A 1 118 ? 17.754 7.579 -9.152 1.00 81.25 118 PRO A C 1
ATOM 925 O O . PRO A 1 118 ? 17.953 8.073 -10.265 1.00 81.25 118 PRO A O 1
ATOM 928 N N . ASP A 1 119 ? 17.136 6.403 -8.998 1.00 78.56 119 ASP A N 1
ATOM 929 C CA . ASP A 1 119 ? 16.648 5.594 -10.120 1.00 78.56 119 ASP A CA 1
ATOM 930 C C . ASP A 1 119 ? 15.563 6.311 -10.919 1.00 78.56 119 ASP A C 1
ATOM 932 O O . ASP A 1 119 ? 15.445 6.111 -12.126 1.00 78.56 119 ASP A O 1
ATOM 936 N N . PHE A 1 120 ? 14.783 7.164 -10.254 1.00 76.38 120 PHE A N 1
ATOM 937 C CA . PHE A 1 120 ? 13.712 7.943 -10.865 1.00 76.38 120 PHE A CA 1
ATOM 938 C C . PHE A 1 120 ? 14.197 9.303 -11.341 1.00 76.38 120 PHE A C 1
ATOM 940 O O . PHE A 1 120 ? 13.822 9.752 -12.428 1.00 76.38 120 PHE A O 1
ATOM 947 N N . THR A 1 121 ? 15.046 9.967 -10.553 1.00 78.25 121 THR A N 1
ATOM 948 C CA . THR A 1 121 ? 15.518 11.313 -10.893 1.00 78.25 121 THR A CA 1
ATOM 949 C C . THR A 1 121 ? 16.397 11.325 -12.142 1.00 78.25 121 THR A C 1
ATOM 951 O O . THR A 1 121 ? 16.359 12.312 -12.875 1.00 78.25 121 THR A O 1
ATOM 954 N N . ARG A 1 122 ? 17.083 10.216 -12.467 1.00 77.00 122 ARG A N 1
ATOM 955 C CA . ARG A 1 122 ? 17.859 10.067 -13.714 1.00 77.00 122 ARG A CA 1
ATOM 956 C C . ARG A 1 122 ? 17.018 10.177 -14.992 1.00 77.00 122 ARG A C 1
ATOM 958 O O . ARG A 1 122 ? 17.552 10.502 -16.047 1.00 77.00 122 ARG A O 1
ATOM 965 N N . TYR A 1 123 ? 15.713 9.904 -14.905 1.00 73.62 123 TYR A N 1
ATOM 966 C CA . TYR A 1 123 ? 14.773 10.009 -16.026 1.00 73.62 123 TYR A CA 1
ATOM 967 C C . TYR A 1 123 ? 14.043 11.359 -16.077 1.00 73.62 123 TYR A C 1
ATOM 969 O O . TYR A 1 123 ? 13.211 11.573 -16.961 1.00 73.62 123 TYR A O 1
ATOM 977 N N . MET A 1 124 ? 14.306 12.279 -15.142 1.00 73.62 124 MET A N 1
ATOM 978 C CA . MET A 1 124 ? 13.641 13.581 -15.128 1.00 73.62 124 MET A CA 1
ATOM 979 C C . MET A 1 124 ? 14.253 14.547 -16.143 1.00 73.62 124 MET A C 1
ATOM 981 O O . MET A 1 124 ? 15.463 14.730 -16.210 1.00 73.62 124 MET A O 1
ATOM 985 N N . HIS A 1 125 ? 13.388 15.266 -16.861 1.00 72.50 125 HIS A N 1
ATOM 986 C CA . HIS A 1 125 ? 13.802 16.339 -17.771 1.00 72.50 125 HIS A CA 1
ATOM 987 C C . HIS A 1 125 ? 14.226 17.633 -17.048 1.00 72.50 125 HIS A C 1
ATOM 989 O O . HIS A 1 125 ? 14.889 18.476 -17.645 1.00 72.50 125 HIS A O 1
ATOM 995 N N . SER A 1 126 ? 13.822 17.838 -15.786 1.00 77.88 126 SER A N 1
ATOM 996 C CA . SER A 1 126 ? 14.145 19.050 -15.018 1.00 77.88 126 SER A CA 1
ATOM 997 C C . SER A 1 126 ? 14.256 18.774 -13.519 1.00 77.88 126 SER A C 1
ATOM 999 O O . SER A 1 126 ? 13.365 18.167 -12.923 1.00 77.88 126 SER A O 1
ATOM 1001 N N . SER A 1 127 ? 15.289 19.331 -12.884 1.00 76.12 127 SER A N 1
ATOM 1002 C CA . SER A 1 127 ? 15.530 19.236 -11.436 1.00 76.12 127 SER A CA 1
ATOM 1003 C C . SER A 1 127 ? 14.445 19.901 -10.582 1.00 76.12 127 SER A C 1
ATOM 1005 O O . SER A 1 127 ? 14.326 19.609 -9.395 1.00 76.12 127 SER A O 1
ATOM 1007 N N . ARG A 1 128 ? 13.594 20.755 -11.174 1.00 78.50 128 ARG A N 1
ATOM 1008 C CA . ARG A 1 128 ? 12.471 21.390 -10.461 1.00 78.50 128 ARG A CA 1
ATOM 1009 C C . ARG A 1 128 ? 11.389 20.398 -10.022 1.00 78.50 128 ARG A C 1
ATOM 1011 O O . ARG A 1 128 ? 10.611 20.722 -9.131 1.00 78.50 128 ARG A O 1
ATOM 1018 N N . GLY A 1 129 ? 11.350 19.196 -10.606 1.00 76.38 129 GLY A N 1
ATOM 1019 C CA . GLY A 1 129 ? 10.421 18.130 -10.213 1.00 76.38 129 GLY A CA 1
ATOM 1020 C C . GLY A 1 129 ? 10.555 17.705 -8.746 1.00 76.38 129 GLY A C 1
ATOM 1021 O O . GLY A 1 129 ? 9.564 17.328 -8.127 1.00 76.38 129 GLY A O 1
ATOM 1022 N N . VAL A 1 130 ? 11.751 17.841 -8.166 1.00 79.75 130 VAL A N 1
ATOM 1023 C CA . VAL A 1 130 ? 12.029 17.467 -6.770 1.00 79.75 130 VAL A CA 1
ATOM 1024 C C . VAL A 1 130 ? 11.245 18.340 -5.786 1.00 79.75 130 VAL A C 1
ATOM 1026 O O . VAL A 1 130 ? 10.683 17.828 -4.821 1.00 79.75 130 VAL A O 1
ATOM 1029 N N . TYR A 1 131 ? 11.126 19.645 -6.052 1.00 84.19 131 TYR A N 1
ATOM 1030 C CA . TYR A 1 131 ? 10.379 20.557 -5.177 1.00 84.19 131 TYR A CA 1
ATOM 1031 C C . TYR A 1 131 ? 8.881 20.247 -5.157 1.00 84.19 131 TYR A C 1
ATOM 1033 O O . TYR A 1 131 ? 8.240 20.343 -4.112 1.00 84.19 131 TYR A O 1
ATOM 1041 N N . TRP A 1 132 ? 8.325 19.812 -6.290 1.00 83.00 132 TRP A N 1
ATOM 1042 C CA . TRP A 1 132 ? 6.934 19.371 -6.351 1.00 83.00 132 TRP A CA 1
ATOM 1043 C C . TRP A 1 132 ? 6.700 18.113 -5.514 1.00 83.00 132 TRP A C 1
ATOM 1045 O O . TRP A 1 132 ? 5.693 18.031 -4.818 1.00 83.00 132 TRP A O 1
ATOM 1055 N N . GLN A 1 133 ? 7.637 17.163 -5.514 1.00 80.94 133 GLN A N 1
ATOM 1056 C CA . GLN A 1 133 ? 7.544 15.977 -4.657 1.00 80.94 133 GLN A CA 1
ATOM 1057 C C . GLN A 1 133 ? 7.611 16.346 -3.172 1.00 80.94 133 GLN A C 1
ATOM 1059 O O . GLN A 1 133 ? 6.798 15.854 -2.392 1.00 80.94 133 GLN A O 1
ATOM 1064 N N . ALA A 1 134 ? 8.512 17.259 -2.794 1.00 83.50 134 ALA A N 1
ATOM 1065 C CA . ALA A 1 134 ? 8.638 17.733 -1.416 1.00 83.50 134 ALA A CA 1
ATOM 1066 C C . ALA A 1 134 ? 7.349 18.388 -0.889 1.00 83.50 134 ALA A C 1
ATOM 1068 O O . ALA A 1 134 ? 7.049 18.275 0.297 1.00 83.50 134 ALA A O 1
ATOM 1069 N N . LEU A 1 135 ? 6.570 19.034 -1.763 1.00 86.25 135 LEU A N 1
ATOM 1070 C CA . LEU A 1 135 ? 5.287 19.635 -1.399 1.00 86.25 135 LEU A CA 1
ATOM 1071 C C . LEU A 1 135 ? 4.129 18.624 -1.417 1.00 86.25 135 LEU A C 1
ATOM 1073 O O . LEU A 1 135 ? 3.346 18.564 -0.472 1.00 86.25 135 LEU A O 1
ATOM 1077 N N . PHE A 1 136 ? 3.992 17.836 -2.487 1.00 86.00 136 PHE A N 1
ATOM 1078 C CA . PHE A 1 136 ? 2.821 16.976 -2.678 1.00 86.00 136 PHE A CA 1
ATOM 1079 C C . PHE A 1 136 ? 2.863 15.694 -1.847 1.00 86.00 136 PHE A C 1
ATOM 1081 O O . PHE A 1 136 ? 1.808 15.247 -1.396 1.00 86.00 136 PHE A O 1
ATOM 1088 N N . LEU A 1 137 ? 4.040 15.099 -1.617 1.00 85.06 137 LEU A N 1
ATOM 1089 C CA . LEU A 1 137 ? 4.134 13.834 -0.878 1.00 85.06 137 LEU A CA 1
ATOM 1090 C C . LEU A 1 137 ? 3.608 13.952 0.562 1.00 85.06 137 LEU A C 1
ATOM 1092 O O . LEU A 1 137 ? 2.758 13.136 0.925 1.00 85.06 137 LEU A O 1
ATOM 1096 N N . PRO A 1 138 ? 4.009 14.955 1.373 1.00 87.12 138 PRO A N 1
ATOM 1097 C CA . PRO A 1 138 ? 3.479 15.097 2.727 1.00 87.12 138 PRO A CA 1
ATOM 1098 C C . PRO A 1 138 ? 1.971 15.356 2.745 1.00 87.12 138 PRO A C 1
ATOM 1100 O O . PRO A 1 138 ? 1.264 14.776 3.563 1.00 87.12 138 PRO A O 1
ATOM 1103 N N . VAL A 1 139 ? 1.466 16.180 1.820 1.00 89.06 139 VAL A N 1
ATOM 1104 C CA . VAL A 1 139 ? 0.039 16.531 1.744 1.00 89.06 139 VAL A CA 1
ATOM 1105 C C . VAL A 1 139 ? -0.812 15.313 1.392 1.00 89.06 139 VAL A C 1
ATOM 1107 O O . VAL A 1 139 ? -1.802 15.038 2.066 1.00 89.06 139 VAL A O 1
ATOM 1110 N N . ILE A 1 140 ? -0.420 14.544 0.372 1.00 88.31 140 ILE A N 1
ATOM 1111 C CA . ILE A 1 140 ? -1.145 13.329 -0.021 1.00 88.31 140 ILE A CA 1
ATOM 1112 C C . ILE A 1 140 ? -1.096 12.298 1.109 1.00 88.31 140 ILE A C 1
ATOM 1114 O O . ILE A 1 140 ? -2.119 11.695 1.429 1.00 88.31 140 ILE A O 1
ATOM 1118 N N . ASN A 1 141 ? 0.066 12.120 1.744 1.00 87.62 141 ASN A N 1
ATOM 1119 C CA . ASN A 1 141 ? 0.215 11.169 2.840 1.00 87.62 141 ASN A CA 1
ATOM 1120 C C . ASN A 1 141 ? -0.638 11.555 4.059 1.00 87.62 141 ASN A C 1
ATOM 1122 O O . ASN A 1 141 ? -1.284 10.694 4.656 1.00 87.62 141 ASN A O 1
ATOM 1126 N N . LEU A 1 142 ? -0.706 12.848 4.387 1.00 89.75 142 LEU A N 1
ATOM 1127 C CA . LEU A 1 142 ? -1.577 13.364 5.440 1.00 89.75 142 LEU A CA 1
ATOM 1128 C C . LEU A 1 142 ? -3.049 13.069 5.128 1.00 89.75 142 LEU A C 1
ATOM 1130 O O . LEU A 1 142 ? -3.748 12.512 5.970 1.00 89.75 142 LEU A O 1
ATOM 1134 N N . LEU A 1 143 ? -3.506 13.374 3.909 1.00 89.88 143 LEU A N 1
ATOM 1135 C CA . LEU A 1 143 ? -4.890 13.127 3.492 1.00 89.88 143 LEU A CA 1
ATOM 1136 C C . LEU A 1 143 ? -5.254 11.639 3.539 1.00 89.88 143 LEU A C 1
ATOM 1138 O O . LEU A 1 143 ? -6.287 11.278 4.097 1.00 89.88 143 LEU A O 1
ATOM 1142 N N . MET A 1 144 ? -4.400 10.764 2.999 1.00 88.50 144 MET A N 1
ATOM 1143 C CA . MET A 1 144 ? -4.639 9.316 3.031 1.00 88.50 144 MET A CA 1
ATOM 1144 C C . MET A 1 144 ? -4.644 8.774 4.464 1.00 88.50 144 MET A C 1
ATOM 1146 O O . MET A 1 144 ? -5.501 7.959 4.804 1.00 88.50 144 MET A O 1
ATOM 1150 N N . SER A 1 145 ? -3.745 9.266 5.320 1.00 88.00 145 SER A N 1
ATOM 1151 C CA . SER A 1 145 ? -3.708 8.891 6.737 1.00 88.00 145 SER A CA 1
ATOM 1152 C C . SER A 1 145 ? -4.980 9.332 7.462 1.00 88.00 145 SER A C 1
ATOM 1154 O O . SER A 1 145 ? -5.578 8.538 8.183 1.00 88.00 145 SER A O 1
ATOM 1156 N N . MET A 1 146 ? -5.456 10.559 7.220 1.00 88.44 146 MET A N 1
ATOM 1157 C CA . MET A 1 146 ? -6.723 11.043 7.776 1.00 88.44 146 MET A CA 1
ATOM 1158 C C . MET A 1 146 ? -7.908 10.181 7.327 1.00 88.44 146 MET A C 1
ATOM 1160 O O . MET A 1 146 ? -8.746 9.820 8.151 1.00 88.44 146 MET A O 1
ATOM 1164 N N . PHE A 1 147 ? -7.971 9.805 6.047 1.00 89.38 147 PHE A N 1
ATOM 1165 C CA . PHE A 1 147 ? -9.026 8.928 5.531 1.00 89.38 147 PHE A CA 1
ATOM 1166 C C . PHE A 1 147 ? -9.007 7.545 6.186 1.00 89.38 147 PHE A C 1
ATOM 1168 O O . PHE A 1 147 ? -10.071 7.024 6.531 1.00 89.38 147 PHE A O 1
ATOM 1175 N N . GLY A 1 148 ? -7.818 6.980 6.409 1.00 87.00 148 GLY A N 1
ATOM 1176 C CA . GLY A 1 148 ? -7.649 5.738 7.160 1.00 87.00 148 GLY A CA 1
ATOM 1177 C C . GLY A 1 148 ? -8.179 5.866 8.586 1.00 87.00 148 GLY A C 1
ATOM 1178 O O . GLY A 1 148 ? -9.077 5.127 8.970 1.00 87.00 148 GLY A O 1
ATOM 1179 N N . VAL A 1 149 ? -7.706 6.866 9.334 1.00 88.62 149 VAL A N 1
ATOM 1180 C CA . VAL A 1 149 ? -8.093 7.113 10.735 1.00 88.62 149 VAL A CA 1
ATOM 1181 C C . VAL A 1 149 ? -9.607 7.301 10.892 1.00 88.62 149 VAL A C 1
ATOM 1183 O O . VAL A 1 149 ? -10.218 6.683 11.765 1.00 88.62 149 VAL A O 1
ATOM 1186 N N . ILE A 1 150 ? -10.235 8.100 10.023 1.00 88.94 150 ILE A N 1
ATOM 1187 C CA . ILE A 1 150 ? -11.692 8.309 10.036 1.00 88.94 150 ILE A CA 1
ATOM 1188 C C . ILE A 1 150 ? -12.429 6.997 9.746 1.00 88.94 150 ILE A C 1
ATOM 1190 O O . ILE A 1 150 ? -13.382 6.661 10.449 1.00 88.94 150 ILE A O 1
ATOM 1194 N N . SER A 1 151 ? -11.984 6.236 8.741 1.00 87.38 151 SER A N 1
ATOM 1195 C CA . SER A 1 151 ? -12.616 4.963 8.372 1.00 87.38 151 SER A CA 1
ATOM 1196 C C . SER A 1 151 ? -12.513 3.934 9.498 1.00 87.38 151 SER A C 1
ATOM 1198 O O . SER A 1 151 ? -13.522 3.315 9.831 1.00 87.38 151 SER A O 1
ATOM 1200 N N . THR A 1 152 ? -11.347 3.808 10.138 1.00 87.94 152 THR A N 1
ATOM 1201 C CA . THR A 1 152 ? -11.135 2.929 11.299 1.00 87.94 152 THR A CA 1
ATOM 1202 C C . THR A 1 152 ? -12.002 3.358 12.486 1.00 87.94 152 THR A C 1
ATOM 1204 O O . THR A 1 152 ? -12.604 2.516 13.153 1.00 87.94 152 THR A O 1
ATOM 1207 N N . SER A 1 153 ? -12.130 4.665 12.749 1.00 87.00 153 SER A N 1
ATOM 1208 C CA . SER A 1 153 ? -13.018 5.153 13.813 1.00 87.00 153 SER A CA 1
ATOM 1209 C C . SER A 1 153 ? -14.477 4.812 13.538 1.00 87.00 153 SER A C 1
ATOM 1211 O O . SER A 1 153 ? -15.192 4.394 14.446 1.00 87.00 153 SER A O 1
ATOM 1213 N N . CYS A 1 154 ? -14.929 4.996 12.298 1.00 85.69 154 CYS A N 1
ATOM 1214 C CA . CYS A 1 154 ? -16.286 4.643 11.901 1.00 85.69 154 CYS A CA 1
ATOM 1215 C C . CYS A 1 154 ? -16.500 3.126 11.989 1.00 85.69 154 CYS A C 1
ATOM 1217 O O . CYS A 1 154 ? -17.568 2.686 12.402 1.00 85.69 154 CYS A O 1
ATOM 1219 N N . ALA A 1 155 ? -15.482 2.324 11.653 1.00 86.25 155 ALA A N 1
ATOM 1220 C CA . ALA A 1 155 ? -15.532 0.870 11.771 1.00 86.25 155 ALA A CA 1
ATOM 1221 C C . ALA A 1 155 ? -15.794 0.427 13.213 1.00 86.25 155 ALA A C 1
ATOM 1223 O O . ALA A 1 155 ? -16.651 -0.423 13.423 1.00 86.25 155 ALA A O 1
ATOM 1224 N N . LYS A 1 156 ? -15.171 1.072 14.207 1.00 85.75 156 LYS A N 1
ATOM 1225 C CA . LYS A 1 156 ? -15.460 0.789 15.619 1.00 85.75 156 LYS A CA 1
ATOM 1226 C C . LYS A 1 156 ? -16.909 1.086 16.001 1.00 85.75 156 LYS A C 1
ATOM 1228 O O . LYS A 1 156 ? -17.505 0.315 16.740 1.00 85.75 156 LYS A O 1
ATOM 1233 N N . VAL A 1 157 ? -17.480 2.185 15.510 1.00 85.38 157 VAL A N 1
ATOM 1234 C CA . VAL A 1 157 ? -18.876 2.548 15.812 1.00 85.38 157 VAL A CA 1
ATOM 1235 C C . VAL A 1 157 ? -19.856 1.560 15.173 1.00 85.38 157 VAL A C 1
ATOM 1237 O O . VAL A 1 157 ? -20.845 1.188 15.793 1.00 85.38 157 VAL A O 1
ATOM 1240 N N . VAL A 1 158 ? -19.581 1.126 13.941 1.00 85.38 158 VAL A N 1
ATOM 1241 C CA . VAL A 1 158 ? -20.490 0.267 13.165 1.00 85.38 158 VAL A CA 1
ATOM 1242 C C . VAL A 1 158 ? -20.340 -1.213 13.522 1.00 85.38 158 VAL A C 1
ATOM 1244 O O . VAL A 1 158 ? -21.337 -1.920 13.619 1.00 85.38 158 VAL A O 1
ATOM 1247 N N . TYR A 1 159 ? -19.105 -1.685 13.689 1.00 85.44 159 TYR A N 1
ATOM 1248 C CA . TYR A 1 159 ? -18.761 -3.104 13.824 1.00 85.44 159 TYR A CA 1
ATOM 1249 C C . TYR A 1 159 ? -18.200 -3.472 15.206 1.00 85.44 159 TYR A C 1
ATOM 1251 O O . TYR A 1 159 ? -17.973 -4.645 15.469 1.00 85.44 159 TYR A O 1
ATOM 1259 N N . GLY A 1 160 ? -17.961 -2.503 16.095 1.00 82.62 160 GLY A N 1
ATOM 1260 C CA . GLY A 1 160 ? -17.430 -2.740 17.445 1.00 82.62 160 GLY A CA 1
ATOM 1261 C C . GLY A 1 160 ? -15.906 -2.896 17.529 1.00 82.62 160 GLY A C 1
ATOM 1262 O O . GLY A 1 160 ? -15.352 -2.824 18.625 1.00 82.62 160 GLY A O 1
ATOM 1263 N N . GLU A 1 161 ? -15.210 -3.033 16.397 1.00 86.38 161 GLU A N 1
ATOM 1264 C CA . GLU A 1 161 ? -13.764 -3.281 16.337 1.00 86.38 161 GLU A CA 1
ATOM 1265 C C . GLU A 1 161 ? -13.020 -2.268 15.453 1.00 86.38 161 GLU A C 1
ATOM 1267 O O . GLU A 1 161 ? -13.566 -1.699 14.504 1.00 86.38 161 GLU A O 1
ATOM 1272 N N . TYR A 1 162 ? -11.741 -2.036 15.761 1.00 84.19 162 TYR A N 1
ATOM 1273 C CA . TYR A 1 162 ? -10.876 -1.167 14.962 1.00 84.19 162 TYR A CA 1
ATOM 1274 C C . TYR A 1 162 ? -10.326 -1.920 13.746 1.00 84.19 162 TYR A C 1
ATOM 1276 O O . TYR A 1 162 ? -9.299 -2.592 13.832 1.00 84.19 162 TYR A O 1
ATOM 1284 N N . ILE A 1 163 ? -10.986 -1.760 12.599 1.00 86.94 163 ILE A N 1
ATOM 1285 C CA . ILE A 1 163 ? -10.542 -2.338 11.325 1.00 86.94 163 ILE A CA 1
ATOM 1286 C C . ILE A 1 163 ? -9.660 -1.331 10.586 1.00 86.94 163 ILE A C 1
ATOM 1288 O O . ILE A 1 163 ? -10.141 -0.301 10.115 1.00 86.94 163 ILE A O 1
ATOM 1292 N N . TRP A 1 164 ? -8.367 -1.640 10.471 1.00 83.25 164 TRP A N 1
ATOM 1293 C CA . TRP A 1 164 ? -7.380 -0.791 9.790 1.00 83.25 164 TRP A CA 1
ATOM 1294 C C . TRP A 1 164 ? -7.238 -1.106 8.303 1.00 83.25 164 TRP A C 1
ATOM 1296 O O . TRP A 1 164 ? -6.868 -0.238 7.512 1.00 83.25 164 TRP A O 1
ATOM 1306 N N . SER A 1 165 ? -7.515 -2.351 7.913 1.00 84.12 165 SER A N 1
ATOM 1307 C CA . SER A 1 165 ? -7.405 -2.781 6.527 1.00 84.12 165 SER A CA 1
ATOM 1308 C C . SER A 1 165 ? -8.656 -2.363 5.748 1.00 84.12 165 SER A C 1
ATOM 1310 O O . SER A 1 165 ? -9.756 -2.829 6.047 1.00 84.12 165 SER A O 1
ATOM 1312 N N . PRO A 1 166 ? -8.535 -1.539 4.692 1.00 81.12 166 PRO A N 1
ATOM 1313 C CA . PRO A 1 166 ? -9.678 -1.178 3.852 1.00 81.12 166 PRO A CA 1
ATOM 1314 C C . PRO A 1 166 ? -10.254 -2.390 3.103 1.00 81.12 166 PRO A C 1
ATOM 1316 O O . PRO A 1 166 ? -11.427 -2.386 2.736 1.00 81.12 166 PRO A O 1
ATOM 1319 N N . LEU A 1 167 ? -9.454 -3.445 2.901 1.00 83.81 167 LEU A N 1
ATOM 1320 C CA . LEU A 1 167 ? -9.918 -4.699 2.309 1.00 83.81 167 LEU A CA 1
ATOM 1321 C C . LEU A 1 167 ? -10.786 -5.497 3.287 1.00 83.81 167 LEU A C 1
ATOM 1323 O O . LEU A 1 167 ? -11.794 -6.055 2.865 1.00 83.81 167 LEU A O 1
ATOM 1327 N N . GLU A 1 168 ? -10.427 -5.531 4.570 1.00 84.56 168 GLU A N 1
ATOM 1328 C CA . GLU A 1 168 ? -11.261 -6.133 5.623 1.00 84.56 168 GLU A CA 1
ATOM 1329 C C . GLU A 1 168 ? -12.519 -5.303 5.867 1.00 84.56 168 GLU A C 1
ATOM 1331 O O . GLU A 1 168 ? -13.601 -5.842 6.065 1.00 84.56 168 GLU A O 1
ATOM 1336 N N . LEU A 1 169 ? -12.414 -3.980 5.763 1.00 84.25 169 LEU A N 1
ATOM 1337 C CA . LEU A 1 169 ? -13.563 -3.096 5.891 1.00 84.25 169 LEU A CA 1
ATOM 1338 C C . LEU A 1 169 ? -14.587 -3.325 4.776 1.00 84.25 169 LEU A C 1
ATOM 1340 O O . LEU A 1 169 ? -15.786 -3.425 5.032 1.00 84.25 169 LEU A O 1
ATOM 1344 N N . ALA A 1 170 ? -14.101 -3.460 3.541 1.00 83.50 170 ALA A N 1
ATOM 1345 C CA . ALA A 1 170 ? -14.913 -3.849 2.397 1.00 83.50 170 ALA A CA 1
ATOM 1346 C C . ALA A 1 170 ? -15.485 -5.268 2.543 1.00 83.50 170 ALA A C 1
ATOM 1348 O O . ALA A 1 170 ? -16.550 -5.562 2.001 1.00 83.50 170 ALA A O 1
ATOM 1349 N N . ALA A 1 171 ? -14.810 -6.140 3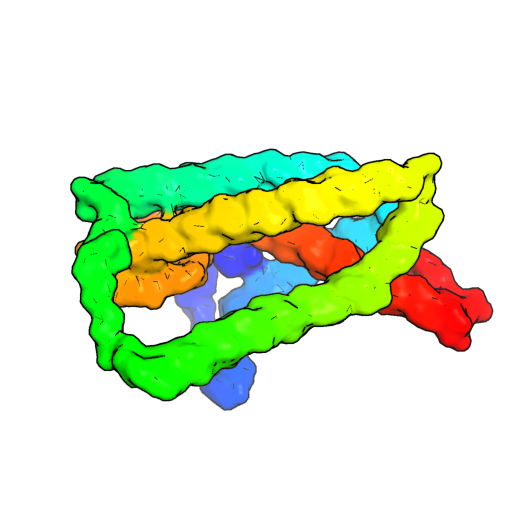.298 1.00 83.25 171 ALA A N 1
ATOM 1350 C CA . ALA A 1 171 ? -15.261 -7.501 3.540 1.00 83.25 171 ALA A CA 1
ATOM 1351 C C . ALA A 1 171 ? -16.544 -7.569 4.388 1.00 83.25 171 ALA A C 1
ATOM 1353 O O . ALA A 1 171 ? -17.267 -8.560 4.274 1.00 83.25 171 ALA A O 1
ATOM 1354 N N . GLN A 1 172 ? -16.820 -6.530 5.182 1.00 83.25 172 GLN A N 1
ATOM 1355 C CA . GLN A 1 172 ? -18.008 -6.389 6.034 1.00 83.25 172 GLN A CA 1
ATOM 1356 C C . GLN A 1 172 ? -19.229 -5.812 5.288 1.00 83.25 172 GLN A C 1
ATOM 1358 O O . GLN A 1 172 ? -20.284 -5.573 5.877 1.00 83.25 172 GLN A O 1
ATOM 1363 N N . TRP A 1 173 ? -19.103 -5.493 3.996 1.00 82.88 173 TRP A N 1
ATOM 1364 C CA . TRP A 1 173 ? -20.193 -4.902 3.219 1.00 82.88 173 TRP A CA 1
ATOM 1365 C C . TRP A 1 173 ? -21.022 -5.969 2.503 1.00 82.88 173 TRP A C 1
ATOM 1367 O O . TRP A 1 173 ? -20.733 -6.346 1.366 1.00 82.88 173 TRP A O 1
ATOM 1377 N N . ASP A 1 174 ? -22.110 -6.390 3.143 1.00 75.44 174 ASP A N 1
ATOM 1378 C CA . ASP A 1 174 ? -23.033 -7.372 2.574 1.00 75.44 174 ASP A CA 1
ATOM 1379 C C . ASP A 1 174 ? -24.096 -6.767 1.636 1.00 75.44 174 ASP A C 1
ATOM 1381 O O . ASP A 1 174 ? -24.416 -5.574 1.665 1.00 75.44 174 ASP A O 1
ATOM 1385 N N . GLY A 1 175 ? -24.652 -7.623 0.770 1.00 80.75 175 GLY A N 1
ATOM 1386 C CA . GLY A 1 175 ? -25.696 -7.289 -0.204 1.00 80.75 175 GLY A CA 1
ATOM 1387 C C . GLY A 1 175 ? -25.182 -6.891 -1.602 1.00 80.75 175 GLY A C 1
ATOM 1388 O O . GLY A 1 175 ? -23.976 -6.765 -1.820 1.00 80.75 175 GLY A O 1
ATOM 1389 N N . PRO A 1 176 ? -26.080 -6.685 -2.589 1.00 76.31 176 PRO A N 1
ATOM 1390 C CA . PRO A 1 176 ? -25.695 -6.399 -3.978 1.00 76.31 176 PRO A CA 1
ATOM 1391 C C . PRO A 1 176 ? -24.856 -5.120 -4.132 1.00 76.31 176 PRO A C 1
ATOM 1393 O O . PRO A 1 176 ? -23.865 -5.109 -4.861 1.00 76.31 176 PRO A O 1
ATOM 1396 N N . GLY A 1 177 ? -25.215 -4.059 -3.400 1.00 78.31 177 GLY A N 1
ATOM 1397 C CA . GLY A 1 177 ? -24.461 -2.800 -3.382 1.00 78.31 177 GLY A CA 1
ATOM 1398 C C . GLY A 1 177 ? -23.125 -2.908 -2.639 1.00 78.31 177 GLY A C 1
ATOM 1399 O O . GLY A 1 177 ? -22.125 -2.364 -3.102 1.00 78.31 177 GLY A O 1
ATOM 1400 N N . GLY A 1 178 ? -23.085 -3.663 -1.534 1.00 80.75 178 GLY A N 1
ATOM 1401 C CA . GLY A 1 178 ? -21.865 -3.912 -0.761 1.00 80.75 178 GLY A CA 1
ATOM 1402 C C . GLY A 1 178 ? -20.821 -4.701 -1.549 1.00 80.75 178 GLY A C 1
ATOM 1403 O O . GLY A 1 178 ? -19.665 -4.290 -1.623 1.00 80.75 178 GLY A O 1
ATOM 1404 N N . ARG A 1 179 ? -21.255 -5.745 -2.266 1.00 79.56 179 ARG A N 1
ATOM 1405 C CA . ARG A 1 179 ? -20.407 -6.529 -3.182 1.00 79.56 179 ARG A CA 1
ATOM 1406 C C . ARG A 1 179 ? -19.790 -5.677 -4.287 1.00 79.56 179 ARG A C 1
ATOM 1408 O O . ARG A 1 179 ? -18.610 -5.828 -4.595 1.00 79.56 179 ARG A O 1
ATOM 1415 N N . CYS A 1 180 ? -20.576 -4.774 -4.871 1.00 82.06 180 CYS A N 1
ATOM 1416 C CA . CYS A 1 180 ? -20.085 -3.841 -5.880 1.00 82.06 180 CYS A CA 1
ATOM 1417 C C . CYS A 1 180 ? -19.023 -2.892 -5.291 1.00 82.06 180 CYS A C 1
ATOM 1419 O O . CYS A 1 180 ? -17.956 -2.715 -5.878 1.00 82.06 180 CYS A O 1
ATOM 1421 N N . GLY A 1 181 ? -1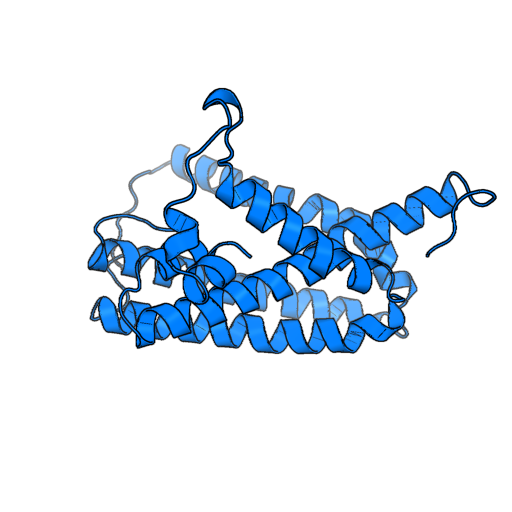9.262 -2.363 -4.086 1.00 82.50 181 GLY A N 1
ATOM 1422 C CA . GLY A 1 181 ? -18.279 -1.562 -3.350 1.00 82.50 181 GLY A CA 1
ATOM 1423 C C . GLY A 1 181 ? -16.986 -2.327 -3.055 1.00 82.50 181 GLY A C 1
ATOM 1424 O O . GLY A 1 181 ? -15.897 -1.818 -3.318 1.00 82.50 181 GLY A O 1
ATOM 1425 N N . ALA A 1 182 ? -17.093 -3.573 -2.589 1.00 84.81 182 ALA A N 1
ATOM 1426 C CA . ALA A 1 182 ? -15.942 -4.422 -2.294 1.00 84.81 182 ALA A CA 1
ATOM 1427 C C . ALA A 1 182 ? -15.106 -4.742 -3.541 1.00 84.81 182 ALA A C 1
ATOM 1429 O O . ALA A 1 182 ? -13.874 -4.745 -3.476 1.00 84.81 182 ALA A O 1
ATOM 1430 N N . PHE A 1 183 ? -15.755 -4.927 -4.696 1.00 86.00 183 PHE A N 1
ATOM 1431 C CA . PHE A 1 183 ? -15.066 -5.064 -5.976 1.00 86.00 183 PHE A CA 1
ATOM 1432 C C . PHE A 1 183 ? -14.260 -3.806 -6.324 1.00 86.00 183 PHE A C 1
ATOM 1434 O O . PHE A 1 183 ? -13.079 -3.920 -6.642 1.00 86.00 183 PHE A O 1
ATOM 1441 N N . PHE A 1 184 ? -14.856 -2.611 -6.240 1.00 87.62 184 PHE A N 1
ATOM 1442 C CA . PHE A 1 184 ? -14.160 -1.364 -6.582 1.00 87.62 184 PHE A CA 1
ATOM 1443 C C . PHE A 1 184 ? -13.009 -1.042 -5.626 1.00 87.62 184 PHE A C 1
ATOM 1445 O O . PHE A 1 184 ? -11.934 -0.646 -6.083 1.00 87.62 184 PHE A O 1
ATOM 1452 N N . VAL A 1 185 ? -13.195 -1.265 -4.321 1.00 87.88 185 VAL A N 1
ATOM 1453 C CA . VAL A 1 185 ? -12.121 -1.131 -3.323 1.00 87.88 185 VAL A CA 1
ATOM 1454 C C . VAL A 1 185 ? -11.002 -2.128 -3.619 1.00 87.88 185 VAL A C 1
ATOM 1456 O O . VAL A 1 185 ? -9.839 -1.738 -3.730 1.00 87.88 185 VAL A O 1
ATOM 1459 N N . GLY A 1 186 ? -11.347 -3.398 -3.847 1.00 86.75 186 GLY A N 1
ATOM 1460 C CA . GLY A 1 186 ? -10.387 -4.436 -4.208 1.00 86.75 186 GLY A CA 1
ATOM 1461 C C . GLY A 1 186 ? -9.620 -4.121 -5.495 1.00 86.75 186 GLY A C 1
ATOM 1462 O O . GLY A 1 186 ? -8.400 -4.276 -5.532 1.00 86.75 186 GLY A O 1
ATOM 1463 N N . PHE A 1 187 ? -10.309 -3.649 -6.535 1.00 88.00 187 PHE A N 1
ATOM 1464 C CA . PHE A 1 187 ? -9.717 -3.250 -7.813 1.00 88.00 187 PHE A CA 1
ATOM 1465 C C . PHE A 1 187 ? -8.740 -2.092 -7.640 1.00 88.00 187 PHE A C 1
ATOM 1467 O O . PHE A 1 187 ? -7.590 -2.179 -8.070 1.00 88.00 187 PHE A O 1
ATOM 1474 N N . CYS A 1 188 ? -9.164 -1.039 -6.948 1.00 89.75 188 CYS A N 1
ATOM 1475 C CA . CYS A 1 188 ? -8.320 0.112 -6.672 1.00 89.75 188 CYS A CA 1
ATOM 1476 C C . CYS A 1 188 ? -7.051 -0.282 -5.905 1.00 89.75 188 CYS A C 1
ATOM 1478 O O . CYS A 1 188 ? -5.958 0.162 -6.256 1.00 89.75 188 CYS A O 1
ATOM 1480 N N . TRP A 1 189 ? -7.164 -1.172 -4.915 1.00 89.38 189 TRP A N 1
ATOM 1481 C CA . TRP A 1 189 ? -6.016 -1.628 -4.130 1.00 89.38 189 TRP A CA 1
ATOM 1482 C C . TRP A 1 189 ? -5.084 -2.529 -4.937 1.00 89.38 189 TRP A C 1
ATOM 1484 O O . TRP A 1 189 ? -3.871 -2.438 -4.778 1.00 89.38 189 TRP A O 1
ATOM 1494 N N . VAL A 1 190 ? -5.612 -3.336 -5.862 1.00 89.12 190 VAL A N 1
ATOM 1495 C CA . VAL A 1 190 ? -4.786 -4.088 -6.819 1.00 89.12 190 VAL A CA 1
ATOM 1496 C C . VAL A 1 190 ? -3.991 -3.141 -7.715 1.00 89.12 190 VAL A C 1
ATOM 1498 O O . VAL A 1 190 ? -2.779 -3.304 -7.835 1.00 89.12 190 VAL A O 1
ATOM 1501 N N . VAL A 1 191 ? -4.631 -2.119 -8.294 1.00 88.12 191 VAL A N 1
ATOM 1502 C CA . VAL A 1 191 ? -3.941 -1.115 -9.124 1.00 88.12 191 VAL A CA 1
ATOM 1503 C C . VAL A 1 191 ? -2.889 -0.360 -8.306 1.00 88.12 191 VAL A C 1
ATOM 1505 O O . VAL A 1 191 ? -1.755 -0.181 -8.762 1.00 88.12 191 VAL A O 1
ATOM 1508 N N . ALA A 1 192 ? -3.232 0.046 -7.081 1.00 88.00 192 ALA A N 1
ATOM 1509 C CA . ALA A 1 192 ? -2.312 0.723 -6.177 1.00 88.00 192 ALA A CA 1
ATOM 1510 C C . ALA A 1 192 ? -1.080 -0.141 -5.876 1.00 88.00 192 ALA A C 1
ATOM 1512 O O . ALA A 1 192 ? 0.044 0.357 -5.999 1.00 88.00 192 ALA A O 1
ATOM 1513 N N . GLN A 1 193 ? -1.297 -1.421 -5.554 1.00 88.06 193 GLN A N 1
ATOM 1514 C CA . GLN A 1 193 ? -0.250 -2.377 -5.207 1.00 88.06 193 GLN A CA 1
ATOM 1515 C C . GLN A 1 193 ? 0.672 -2.672 -6.388 1.00 88.06 193 GLN A C 1
ATOM 1517 O O . GLN A 1 193 ? 1.888 -2.635 -6.220 1.00 88.06 193 GLN A O 1
ATOM 1522 N N . ILE A 1 194 ? 0.119 -2.892 -7.587 1.00 87.62 194 ILE A N 1
ATOM 1523 C CA . ILE A 1 194 ? 0.913 -3.082 -8.812 1.00 87.62 194 ILE A CA 1
ATOM 1524 C C . ILE A 1 194 ? 1.809 -1.865 -9.041 1.00 87.62 194 ILE A C 1
ATOM 1526 O O . ILE A 1 194 ? 3.013 -2.013 -9.231 1.00 87.62 194 ILE A O 1
ATOM 1530 N N . GLY A 1 195 ? 1.247 -0.655 -8.958 1.00 85.12 195 GLY A N 1
ATOM 1531 C CA . GLY A 1 195 ? 2.018 0.568 -9.168 1.00 85.12 195 GLY A CA 1
ATOM 1532 C C . GLY A 1 195 ? 3.114 0.774 -8.137 1.00 85.12 195 GLY A C 1
ATOM 1533 O O . GLY A 1 195 ? 4.213 1.173 -8.500 1.00 85.12 195 GLY A O 1
ATOM 1534 N N . THR A 1 196 ? 2.824 0.508 -6.861 1.00 86.19 196 THR A N 1
ATOM 1535 C CA . THR A 1 196 ? 3.819 0.644 -5.791 1.00 86.19 196 THR A CA 1
ATOM 1536 C C . THR A 1 196 ? 4.921 -0.401 -5.924 1.00 86.19 196 THR A C 1
ATOM 1538 O O . THR A 1 196 ? 6.082 -0.042 -5.803 1.00 86.19 196 THR A O 1
ATOM 1541 N N . ASN A 1 197 ? 4.595 -1.663 -6.219 1.00 86.12 197 ASN A N 1
ATOM 1542 C CA . ASN A 1 197 ? 5.593 -2.721 -6.403 1.00 86.12 197 ASN A CA 1
ATOM 1543 C C . ASN A 1 197 ? 6.523 -2.398 -7.588 1.00 86.12 197 ASN A C 1
ATOM 1545 O O . ASN A 1 197 ? 7.749 -2.439 -7.470 1.00 86.12 197 ASN A O 1
ATOM 1549 N N . LEU A 1 198 ? 5.937 -1.956 -8.704 1.00 83.06 198 LEU A N 1
ATOM 1550 C CA . LEU A 1 198 ? 6.678 -1.575 -9.900 1.00 83.06 198 LEU A CA 1
ATOM 1551 C C . LEU A 1 198 ? 7.635 -0.401 -9.650 1.00 83.06 198 LEU A C 1
ATOM 1553 O O . LEU A 1 198 ? 8.791 -0.466 -10.060 1.00 83.06 198 LEU A O 1
ATOM 1557 N N . SER A 1 199 ? 7.186 0.645 -8.944 1.00 79.06 199 SER A N 1
ATOM 1558 C CA . SER A 1 199 ? 8.044 1.789 -8.617 1.00 79.06 199 SER A CA 1
ATOM 1559 C C . SER A 1 199 ? 9.050 1.498 -7.500 1.00 79.06 199 SER A C 1
ATOM 1561 O O . SER A 1 199 ? 10.192 1.916 -7.577 1.00 79.06 199 SER A O 1
ATOM 1563 N N . ALA A 1 200 ? 8.653 0.815 -6.432 1.00 79.38 200 ALA A N 1
ATOM 1564 C CA . ALA A 1 200 ? 9.494 0.708 -5.242 1.00 79.38 200 ALA A CA 1
ATOM 1565 C C . ALA A 1 200 ? 10.538 -0.411 -5.344 1.00 79.38 200 ALA A C 1
ATOM 1567 O O . ALA A 1 200 ? 11.615 -0.288 -4.768 1.00 79.38 200 ALA A O 1
ATOM 1568 N N . SER A 1 201 ? 10.217 -1.506 -6.037 1.00 83.19 201 SER A N 1
ATOM 1569 C CA . SER A 1 20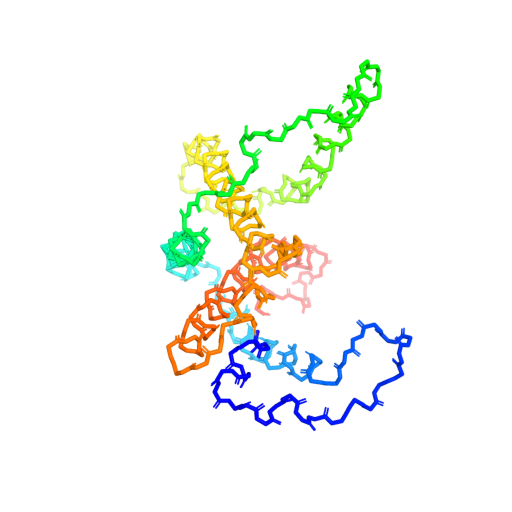1 ? 11.013 -2.737 -5.968 1.00 83.19 201 SER A CA 1
ATOM 1570 C C . SER A 1 201 ? 11.560 -3.156 -7.324 1.00 83.19 201 SER A C 1
ATOM 1572 O O . SER A 1 201 ? 12.745 -3.453 -7.440 1.00 83.19 201 SER A O 1
ATOM 1574 N N . VAL A 1 202 ? 10.721 -3.161 -8.360 1.00 83.12 202 VAL A N 1
ATOM 1575 C CA . VAL A 1 202 ? 11.090 -3.741 -9.660 1.00 83.12 202 VAL A CA 1
ATOM 1576 C C . VAL A 1 202 ? 12.131 -2.888 -10.367 1.00 83.12 202 VAL A C 1
ATOM 1578 O O . VAL A 1 202 ? 13.166 -3.409 -10.758 1.00 83.12 202 VAL A O 1
ATOM 1581 N N . ILE A 1 203 ? 11.880 -1.583 -10.515 1.00 81.88 203 ILE A N 1
ATOM 1582 C CA . ILE A 1 203 ? 12.777 -0.694 -11.269 1.00 81.88 203 ILE A CA 1
ATOM 1583 C C . ILE A 1 203 ? 14.177 -0.667 -10.646 1.00 81.88 203 ILE A C 1
ATOM 1585 O O . ILE A 1 203 ? 15.165 -0.781 -11.372 1.00 81.88 203 ILE A O 1
ATOM 1589 N N . SER A 1 204 ? 14.260 -0.575 -9.319 1.00 80.69 204 SER A N 1
ATOM 1590 C CA . SER A 1 204 ? 15.534 -0.597 -8.596 1.00 80.69 204 SER A CA 1
ATOM 1591 C C . SER A 1 204 ? 16.238 -1.943 -8.725 1.00 80.69 204 SER A C 1
ATOM 1593 O O . SER A 1 204 ? 17.398 -1.985 -9.116 1.00 80.69 204 SER A O 1
ATOM 1595 N N . CYS A 1 205 ? 15.519 -3.055 -8.535 1.00 83.44 205 CYS A N 1
ATOM 1596 C CA . CYS A 1 205 ? 16.091 -4.391 -8.706 1.00 83.44 205 CYS A CA 1
ATOM 1597 C C . CYS A 1 205 ? 16.608 -4.623 -10.136 1.00 83.44 205 CYS A C 1
ATOM 1599 O O . CYS A 1 205 ? 17.711 -5.137 -10.320 1.00 83.44 205 CYS A O 1
ATOM 1601 N N . SER A 1 206 ? 15.860 -4.201 -11.159 1.00 82.06 206 SER A N 1
ATOM 1602 C CA . SER A 1 206 ? 16.304 -4.279 -12.553 1.00 82.06 206 SER A CA 1
ATOM 1603 C C . SER A 1 206 ? 17.565 -3.446 -12.794 1.00 82.06 206 SER A C 1
ATOM 1605 O O . SER A 1 206 ? 18.488 -3.926 -13.449 1.00 82.06 206 SER A O 1
ATOM 1607 N N . ASN A 1 207 ? 17.640 -2.224 -12.257 1.00 82.94 207 ASN A N 1
ATOM 1608 C CA . ASN A 1 207 ? 18.833 -1.381 -12.382 1.00 82.94 207 ASN A CA 1
ATOM 1609 C C . ASN A 1 207 ? 20.061 -2.004 -11.695 1.00 82.94 207 ASN A C 1
ATOM 1611 O O . ASN A 1 207 ? 21.155 -1.989 -12.269 1.00 82.94 207 ASN A O 1
ATOM 1615 N N . ASP A 1 208 ? 19.880 -2.585 -10.510 1.00 85.44 208 ASP A N 1
ATOM 1616 C CA . ASP A 1 208 ? 20.949 -3.246 -9.759 1.00 85.44 208 ASP A CA 1
ATOM 1617 C C . ASP A 1 208 ? 21.465 -4.489 -10.496 1.00 85.44 208 ASP A C 1
ATOM 1619 O O . ASP A 1 208 ? 22.673 -4.667 -10.669 1.00 85.44 208 ASP A O 1
ATOM 1623 N N . LEU A 1 209 ? 20.560 -5.328 -11.006 1.00 85.38 209 LEU A N 1
ATOM 1624 C CA . LEU A 1 209 ? 20.910 -6.547 -11.737 1.00 85.38 209 LEU A CA 1
ATOM 1625 C C . LEU A 1 209 ? 21.630 -6.263 -13.060 1.00 85.38 209 LEU A C 1
ATOM 1627 O O . LEU A 1 209 ? 22.578 -6.973 -13.397 1.00 85.38 209 LEU A O 1
ATOM 1631 N N . ILE A 1 210 ? 21.230 -5.217 -13.791 1.00 85.94 210 ILE A N 1
ATOM 1632 C CA . ILE A 1 210 ? 21.937 -4.780 -15.008 1.00 85.94 210 ILE A CA 1
ATOM 1633 C C . ILE A 1 210 ? 23.346 -4.300 -14.662 1.00 85.94 210 ILE A C 1
ATOM 1635 O O . ILE A 1 210 ? 24.290 -4.583 -15.397 1.00 85.94 210 ILE A O 1
ATOM 1639 N N . SER A 1 211 ? 23.498 -3.595 -13.542 1.00 83.81 211 SER A N 1
ATOM 1640 C CA . SER A 1 211 ? 24.800 -3.091 -13.100 1.00 83.81 211 SER A CA 1
ATOM 1641 C C . SER A 1 211 ? 25.734 -4.225 -12.659 1.00 83.81 211 SER A C 1
ATOM 1643 O O . SER A 1 211 ? 26.934 -4.166 -12.921 1.00 83.81 211 SER A O 1
ATOM 1645 N N . LEU A 1 212 ? 25.191 -5.282 -12.042 1.00 87.88 212 LEU A N 1
ATOM 1646 C CA . LEU A 1 212 ? 25.946 -6.457 -11.590 1.00 87.88 212 LEU A CA 1
ATOM 1647 C C . LEU A 1 212 ? 26.277 -7.442 -12.723 1.00 87.88 212 LEU A C 1
ATOM 1649 O O . LEU A 1 212 ? 27.399 -7.945 -12.795 1.00 87.88 212 LEU A O 1
ATOM 1653 N N . PHE A 1 213 ? 25.326 -7.724 -13.619 1.00 87.62 213 PHE A N 1
ATOM 1654 C CA . PHE A 1 213 ? 25.465 -8.739 -14.672 1.00 87.62 213 PHE A CA 1
ATOM 1655 C C . PHE A 1 213 ? 25.059 -8.220 -16.063 1.00 87.62 213 PHE 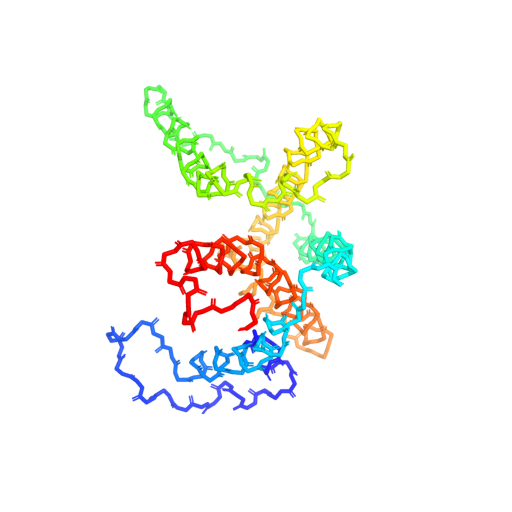A C 1
ATOM 1657 O O . PHE A 1 213 ? 24.204 -8.820 -16.725 1.00 87.62 213 PHE A O 1
ATOM 1664 N N . PRO A 1 214 ? 25.730 -7.177 -16.589 1.00 83.12 214 PRO A N 1
ATOM 1665 C CA . PRO A 1 214 ? 25.318 -6.488 -17.820 1.00 83.12 214 PRO A CA 1
ATOM 1666 C C . PRO A 1 214 ? 25.335 -7.372 -19.075 1.00 83.12 214 PRO A C 1
ATOM 1668 O O . PRO A 1 214 ? 24.685 -7.063 -20.067 1.00 83.12 214 PRO A O 1
ATOM 1671 N N . LYS A 1 215 ? 26.093 -8.477 -19.060 1.00 81.19 215 LYS A N 1
ATOM 1672 C CA . LYS A 1 215 ? 26.167 -9.432 -20.180 1.00 81.19 215 LYS A CA 1
ATOM 1673 C C . LYS A 1 215 ? 25.017 -10.447 -20.205 1.00 81.19 215 LYS A C 1
ATOM 1675 O O . LYS A 1 215 ? 24.796 -11.051 -21.247 1.00 81.19 215 LYS A O 1
ATOM 1680 N N . HIS A 1 216 ? 24.333 -10.662 -19.079 1.00 81.62 216 HIS A N 1
ATOM 1681 C CA . HIS A 1 216 ? 23.344 -11.738 -18.919 1.00 81.62 216 HIS A CA 1
ATOM 1682 C C . HIS A 1 216 ? 21.926 -11.215 -18.683 1.00 81.62 216 HIS A C 1
ATOM 1684 O O . HIS A 1 216 ? 20.967 -11.928 -18.961 1.00 81.62 216 HIS A O 1
ATOM 1690 N N . ILE A 1 217 ? 21.791 -9.989 -18.168 1.00 78.81 217 ILE A N 1
ATOM 1691 C CA . ILE A 1 217 ? 20.511 -9.403 -17.778 1.00 78.81 217 ILE A CA 1
ATOM 1692 C C . ILE A 1 217 ? 20.307 -8.101 -18.542 1.00 78.81 217 ILE A C 1
ATOM 1694 O O . ILE A 1 217 ? 21.192 -7.248 -18.597 1.00 78.81 217 ILE A O 1
ATOM 1698 N N . ASN A 1 218 ? 19.123 -7.956 -19.127 1.00 73.00 218 ASN A N 1
ATOM 1699 C CA . ASN A 1 218 ? 18.671 -6.718 -19.741 1.00 73.00 218 ASN A CA 1
ATOM 1700 C C . ASN A 1 218 ? 17.505 -6.147 -18.922 1.00 73.00 218 ASN A C 1
ATOM 1702 O O . ASN A 1 218 ? 16.964 -6.804 -18.042 1.00 73.00 218 ASN A O 1
ATOM 1706 N N . MET A 1 219 ? 17.093 -4.921 -19.222 1.00 65.12 219 MET A N 1
ATOM 1707 C CA . MET A 1 219 ? 15.997 -4.234 -18.528 1.00 65.12 219 MET A CA 1
ATOM 1708 C C . MET A 1 219 ? 14.598 -4.790 -18.848 1.00 65.12 219 MET A C 1
ATOM 1710 O O . MET A 1 219 ? 13.600 -4.177 -18.478 1.00 65.12 219 MET A O 1
ATOM 1714 N N . ARG A 1 220 ? 14.523 -5.903 -19.580 1.00 59.00 220 ARG A N 1
ATOM 1715 C CA . ARG A 1 220 ? 13.297 -6.595 -19.976 1.00 59.00 220 ARG A CA 1
ATOM 1716 C C . ARG A 1 220 ? 13.285 -7.987 -19.379 1.00 59.00 220 ARG A C 1
ATOM 1718 O O . ARG A 1 220 ? 14.368 -8.613 -19.408 1.00 59.00 220 ARG A O 1
#